Protein AF-A0A402AW72-F1 (afdb_monomer_lite)

Structure (mmCIF, N/CA/C/O backbone):
data_AF-A0A402AW72-F1
#
_entry.id   AF-A0A402AW72-F1
#
loop_
_atom_site.group_PDB
_atom_site.id
_atom_site.type_symbol
_atom_site.label_atom_id
_atom_site.label_alt_id
_atom_site.label_comp_id
_atom_site.label_asym_id
_atom_site.label_entity_id
_atom_site.label_seq_id
_atom_site.pdbx_PDB_ins_code
_atom_site.Cartn_x
_atom_site.Cartn_y
_atom_site.Cartn_z
_atom_site.occupancy
_atom_site.B_iso_or_equiv
_atom_site.auth_seq_id
_atom_site.auth_comp_id
_atom_site.auth_asym_id
_atom_site.auth_atom_id
_atom_site.pdbx_PDB_model_num
ATOM 1 N N . MET A 1 1 ? -16.543 17.053 -15.055 1.00 36.91 1 MET A N 1
ATOM 2 C CA . MET A 1 1 ? -16.764 17.891 -13.861 1.00 36.91 1 MET A CA 1
ATOM 3 C C . MET A 1 1 ? -18.189 18.382 -13.955 1.00 36.91 1 MET A C 1
ATOM 5 O O . MET A 1 1 ? -18.429 19.375 -14.625 1.00 36.91 1 MET A O 1
ATOM 9 N N . GLU A 1 2 ? -19.134 17.631 -13.403 1.00 28.41 2 GLU A N 1
ATOM 10 C CA . GLU A 1 2 ? -20.474 18.165 -13.169 1.00 28.41 2 GLU A CA 1
ATOM 11 C C . GLU A 1 2 ? -20.487 18.711 -11.747 1.00 28.41 2 GLU A C 1
ATOM 13 O O . GLU A 1 2 ? -20.119 18.015 -10.803 1.00 28.41 2 GLU A O 1
ATOM 18 N N . ALA A 1 3 ? -20.791 20.000 -11.639 1.00 40.19 3 ALA A N 1
ATOM 19 C CA . ALA A 1 3 ? -20.916 20.705 -10.381 1.00 40.19 3 ALA A CA 1
ATOM 20 C C . ALA A 1 3 ? -22.302 20.409 -9.797 1.00 40.19 3 ALA A C 1
ATOM 22 O O . ALA A 1 3 ? -23.308 20.890 -10.315 1.00 40.19 3 ALA A O 1
ATOM 23 N N . GLY A 1 4 ? -22.334 19.625 -8.725 1.00 36.78 4 GLY A N 1
ATOM 24 C CA . GLY A 1 4 ? -23.424 19.594 -7.756 1.00 36.78 4 GLY A CA 1
ATOM 25 C C . GLY A 1 4 ? -22.841 19.992 -6.402 1.00 36.78 4 GLY A C 1
ATOM 26 O O . GLY A 1 4 ? -21.839 19.411 -6.006 1.00 36.78 4 GLY A O 1
ATOM 27 N N . ASP A 1 5 ? -23.410 21.034 -5.788 1.00 48.28 5 ASP A N 1
ATOM 28 C CA . ASP A 1 5 ? -23.136 21.579 -4.447 1.00 48.28 5 ASP A CA 1
ATOM 29 C C . ASP A 1 5 ? -21.690 21.531 -3.937 1.00 48.28 5 ASP A C 1
ATOM 31 O O . ASP A 1 5 ? -21.286 20.549 -3.342 1.00 48.28 5 ASP A O 1
ATOM 35 N N . GLY A 1 6 ? -20.947 22.639 -4.090 1.00 56.03 6 GLY A N 1
ATOM 36 C CA . GLY A 1 6 ? -19.944 23.155 -3.129 1.00 56.03 6 GLY A CA 1
ATOM 37 C C . GLY A 1 6 ? -18.826 22.249 -2.574 1.00 56.03 6 GLY A C 1
ATOM 38 O O . GLY A 1 6 ? -18.036 22.719 -1.749 1.00 56.03 6 GLY A O 1
ATOM 39 N N . GLU A 1 7 ? -18.723 21.000 -3.011 1.00 63.72 7 GLU A N 1
ATOM 40 C CA . GLU A 1 7 ? -17.936 19.925 -2.414 1.00 63.72 7 GLU A CA 1
ATOM 41 C C . GLU A 1 7 ? -16.933 19.380 -3.437 1.00 63.72 7 GLU A C 1
ATOM 43 O O . GLU A 1 7 ? -17.192 19.321 -4.640 1.00 63.72 7 GLU A O 1
ATOM 48 N N . ILE A 1 8 ? -15.751 18.974 -2.963 1.00 69.25 8 ILE A N 1
ATOM 49 C CA . ILE A 1 8 ? -14.781 18.250 -3.794 1.00 69.25 8 ILE A CA 1
ATOM 50 C C . ILE A 1 8 ? -14.914 16.768 -3.491 1.00 69.25 8 ILE A C 1
ATOM 52 O O . ILE A 1 8 ? -14.584 16.333 -2.385 1.00 69.25 8 ILE A O 1
ATOM 56 N N . SER A 1 9 ? -15.309 15.997 -4.500 1.00 68.56 9 SER A N 1
ATOM 57 C CA . SER A 1 9 ? -15.239 14.543 -4.471 1.00 68.56 9 SER A CA 1
ATOM 58 C C . SER A 1 9 ? -14.303 14.006 -5.558 1.00 68.56 9 SER A C 1
ATOM 60 O O . SER A 1 9 ? -14.146 14.581 -6.639 1.00 68.56 9 SER A O 1
ATOM 62 N N . TYR A 1 10 ? -13.628 12.902 -5.249 1.00 72.81 10 TYR A N 1
ATOM 63 C CA . TYR A 1 10 ? -12.827 12.124 -6.189 1.00 72.81 10 TYR A CA 1
ATOM 64 C C . TYR A 1 10 ? -13.545 10.813 -6.494 1.00 72.81 10 TYR A C 1
ATOM 66 O O . TYR A 1 10 ? -13.791 10.023 -5.588 1.00 72.81 10 TYR A O 1
ATOM 74 N N . LEU A 1 11 ? -13.841 10.549 -7.765 1.00 63.09 11 LEU A N 1
ATOM 75 C CA . LEU A 1 11 ? -14.418 9.274 -8.175 1.00 63.09 11 LEU A CA 1
ATOM 76 C C . LEU A 1 11 ? -13.314 8.211 -8.272 1.00 63.09 11 LEU A C 1
ATOM 78 O O . LEU A 1 11 ? -12.478 8.239 -9.176 1.00 63.09 11 LEU A O 1
ATOM 82 N N . ALA A 1 12 ? -13.319 7.264 -7.340 1.00 62.25 12 ALA A N 1
ATOM 83 C CA . ALA A 1 12 ? -12.448 6.102 -7.356 1.00 62.25 12 ALA A CA 1
ATOM 84 C C . ALA A 1 12 ? -12.825 5.139 -8.489 1.00 62.25 12 ALA A C 1
ATOM 86 O O . ALA A 1 12 ? -13.945 5.128 -9.005 1.00 62.25 12 ALA A O 1
ATOM 87 N N . SER A 1 13 ? -11.888 4.260 -8.855 1.00 55.44 13 SER A N 1
ATOM 88 C CA . SER A 1 13 ? -12.048 3.357 -10.000 1.00 55.44 13 SER A CA 1
ATOM 89 C C . SER A 1 13 ? -13.257 2.421 -9.876 1.00 55.44 13 SER A C 1
ATOM 91 O O . SER A 1 13 ? -13.750 1.907 -10.879 1.00 55.44 13 SER A O 1
ATOM 93 N N . ASN A 1 14 ? -13.744 2.149 -8.664 1.00 58.31 14 ASN A N 1
ATOM 94 C CA . ASN A 1 14 ? -14.944 1.353 -8.391 1.00 58.31 14 ASN A CA 1
ATOM 95 C C . ASN A 1 14 ? -16.236 2.184 -8.336 1.00 58.31 14 ASN A C 1
ATOM 97 O O . ASN A 1 14 ? -17.223 1.699 -7.791 1.00 58.31 14 ASN A O 1
ATOM 101 N N . THR A 1 15 ? -16.240 3.399 -8.892 1.00 67.88 15 THR A N 1
ATOM 102 C CA . THR A 1 15 ? -17.373 4.346 -8.895 1.00 67.88 15 THR A CA 1
ATOM 103 C C . THR A 1 15 ? -17.776 4.863 -7.513 1.00 67.88 15 THR A C 1
ATOM 105 O O . THR A 1 15 ? -18.811 5.506 -7.382 1.00 67.88 15 THR A O 1
ATOM 108 N N . LEU A 1 16 ? -16.962 4.605 -6.484 1.00 73.00 16 LEU A N 1
ATOM 109 C CA . LEU A 1 16 ? -17.145 5.227 -5.180 1.00 73.00 16 LEU A CA 1
ATOM 110 C C . LEU A 1 16 ? -16.541 6.626 -5.188 1.00 73.00 16 LEU A C 1
ATOM 112 O O . LEU A 1 16 ? -15.416 6.819 -5.637 1.00 73.00 16 LEU A O 1
ATOM 116 N N . GLU A 1 17 ? -17.260 7.593 -4.655 1.00 82.25 17 GLU A N 1
ATOM 117 C CA . GLU A 1 17 ? -16.774 8.951 -4.473 1.00 82.25 17 GLU A CA 1
ATOM 118 C C . GLU A 1 17 ? -16.099 9.077 -3.112 1.00 82.25 17 GLU A C 1
ATOM 120 O O . GLU A 1 17 ? -16.647 8.660 -2.094 1.00 82.25 17 GLU A O 1
ATOM 125 N N . VAL A 1 18 ? -14.909 9.668 -3.088 1.00 83.56 18 VAL A N 1
ATOM 126 C CA . VAL A 1 18 ? -14.166 9.996 -1.874 1.00 83.56 18 VAL A CA 1
ATOM 127 C C . VAL A 1 18 ? -14.272 11.492 -1.629 1.00 83.56 18 VAL A C 1
ATOM 129 O O . VAL A 1 18 ? -13.921 12.277 -2.507 1.00 83.56 18 VAL A O 1
ATOM 132 N N . TYR A 1 19 ? -14.709 11.891 -0.442 1.00 86.94 19 TYR A N 1
ATOM 133 C CA . TYR A 1 19 ? -14.821 13.294 -0.038 1.00 86.94 19 TYR A CA 1
ATOM 134 C C . TYR A 1 19 ? -14.320 13.480 1.402 1.00 86.94 19 TYR A C 1
ATOM 136 O O . TYR A 1 19 ? -14.043 12.509 2.108 1.00 86.94 19 TYR A O 1
ATOM 144 N N . LEU A 1 20 ? -14.149 14.726 1.845 1.00 86.69 20 LEU A N 1
ATOM 145 C CA . LEU A 1 20 ? -13.612 15.052 3.171 1.00 86.69 20 LEU A CA 1
ATOM 146 C C . LEU A 1 20 ? -14.687 15.659 4.075 1.00 86.69 20 LEU A C 1
ATOM 148 O O . LEU A 1 20 ? -15.560 16.375 3.593 1.00 86.69 20 LEU A O 1
ATOM 152 N N . GLY A 1 21 ? -14.588 15.424 5.387 1.00 82.44 21 GLY A N 1
ATOM 153 C CA . GLY A 1 21 ? -15.506 15.981 6.391 1.00 82.44 21 GLY A CA 1
ATOM 154 C C . GLY A 1 21 ? -16.297 14.899 7.114 1.00 82.44 21 GLY A C 1
ATOM 155 O O . GLY A 1 21 ? -15.738 13.861 7.465 1.00 82.44 21 GLY A O 1
ATOM 156 N N . THR A 1 22 ? -17.586 15.127 7.354 1.00 80.19 22 THR A N 1
ATOM 157 C CA . THR A 1 22 ? -18.525 14.069 7.772 1.00 80.19 22 THR A CA 1
ATOM 158 C C . THR A 1 22 ? -19.654 13.943 6.750 1.00 80.19 22 THR A C 1
ATOM 160 O O . THR A 1 22 ? -19.872 14.886 5.990 1.00 80.19 22 THR A O 1
ATOM 163 N N . PRO A 1 23 ? -20.388 12.818 6.700 1.00 77.06 23 PRO A N 1
ATOM 164 C CA . PRO A 1 23 ? -21.570 12.692 5.841 1.00 77.06 23 PRO A CA 1
ATOM 165 C C . PRO A 1 23 ? -22.603 13.804 6.034 1.00 77.06 23 PRO A C 1
ATOM 167 O O . PRO A 1 23 ? -23.218 14.246 5.072 1.00 77.06 23 PRO A O 1
ATOM 170 N N . GLU A 1 24 ? -22.752 14.308 7.257 1.00 81.38 24 GLU A N 1
ATOM 171 C CA . GLU A 1 24 ? -23.691 15.383 7.588 1.00 81.38 24 GLU A CA 1
ATOM 172 C C . GLU A 1 24 ? -23.130 16.779 7.295 1.00 81.38 24 GLU A C 1
ATOM 174 O O . GLU A 1 24 ? -23.894 17.737 7.177 1.00 81.38 24 GLU A O 1
ATOM 179 N N . ARG A 1 25 ? -21.799 16.916 7.261 1.00 81.31 25 ARG A N 1
ATOM 180 C CA . ARG A 1 25 ? -21.082 18.177 7.032 1.00 81.31 25 ARG A CA 1
ATOM 181 C C . ARG A 1 25 ? -19.810 17.934 6.216 1.00 81.31 25 ARG A C 1
ATOM 183 O O . ARG A 1 25 ? -18.709 17.894 6.787 1.00 81.31 25 ARG A O 1
ATOM 190 N N . PRO A 1 26 ? -19.936 17.754 4.895 1.00 83.19 26 PRO A N 1
ATOM 191 C CA . PRO A 1 26 ? -18.784 17.715 4.009 1.00 83.19 26 PRO A CA 1
ATOM 192 C C . PRO A 1 26 ? -18.011 19.038 4.057 1.00 83.19 26 PRO A C 1
ATOM 194 O O . PRO A 1 26 ? -18.557 20.096 4.380 1.00 83.19 26 PRO A O 1
ATOM 197 N N . LEU A 1 27 ? -16.709 18.982 3.783 1.00 84.38 27 LEU A N 1
ATOM 198 C CA . LEU A 1 27 ? -15.881 20.183 3.749 1.00 84.38 27 LEU A CA 1
ATOM 199 C C . LEU A 1 27 ? -16.125 20.981 2.470 1.00 84.38 27 LEU A C 1
ATOM 201 O O . LEU A 1 27 ? -16.070 20.443 1.366 1.00 84.38 27 LEU A O 1
ATOM 205 N N . GLU A 1 28 ? -16.248 22.297 2.627 1.00 84.38 28 GLU A N 1
ATOM 206 C CA . GLU A 1 28 ? -16.238 23.232 1.504 1.00 84.38 28 GLU A CA 1
ATOM 207 C C . GLU A 1 28 ? -14.922 23.144 0.714 1.00 84.38 28 GLU A C 1
ATOM 209 O O . GLU A 1 28 ? -13.847 22.913 1.285 1.00 84.38 28 GLU A O 1
ATOM 214 N N . ILE A 1 29 ? -14.987 23.433 -0.592 1.00 81.06 29 ILE A N 1
ATOM 215 C CA . ILE A 1 29 ? -13.853 23.417 -1.539 1.00 81.06 29 ILE A CA 1
ATOM 216 C C . ILE A 1 29 ? -12.536 23.962 -0.941 1.00 81.06 29 ILE A C 1
ATOM 218 O O . ILE A 1 29 ? -11.530 23.249 -1.001 1.00 81.06 29 ILE A O 1
ATOM 222 N N . PRO A 1 30 ? -12.466 25.166 -0.331 1.00 84.94 30 PRO A N 1
ATOM 223 C CA . PRO A 1 30 ? -11.190 25.698 0.159 1.00 84.94 30 PRO A CA 1
ATOM 224 C C . PRO A 1 30 ? -10.592 24.867 1.303 1.00 84.94 30 PRO A C 1
ATOM 226 O O . PRO A 1 30 ? -9.372 24.693 1.389 1.00 84.94 30 PRO A O 1
ATOM 229 N N . GLN A 1 31 ? -11.447 24.337 2.178 1.00 84.81 31 GLN A N 1
ATOM 230 C CA . GLN A 1 31 ? -11.045 23.518 3.320 1.00 84.81 31 GLN A CA 1
ATOM 231 C C . GLN A 1 31 ? -10.634 22.116 2.861 1.00 84.81 31 GLN A C 1
ATOM 233 O O . GLN A 1 31 ? -9.591 21.613 3.289 1.00 84.81 31 GLN A O 1
ATOM 238 N N . ALA A 1 32 ? -11.393 21.534 1.928 1.00 82.94 32 ALA A N 1
ATOM 239 C CA . ALA A 1 32 ? -11.069 20.267 1.287 1.00 82.94 32 ALA A CA 1
ATOM 240 C C . ALA A 1 32 ? -9.709 20.343 0.574 1.00 82.94 32 ALA A C 1
ATOM 242 O O . ALA A 1 32 ? -8.835 19.517 0.831 1.00 82.94 32 ALA A O 1
ATOM 243 N N . LEU A 1 33 ? -9.451 21.388 -0.225 1.00 82.50 33 LEU A N 1
ATOM 244 C CA . LEU A 1 33 ? -8.153 21.587 -0.887 1.00 82.50 33 LEU A CA 1
ATOM 245 C C . LEU A 1 33 ? -6.994 21.705 0.107 1.00 82.50 33 LEU A C 1
ATOM 247 O O . LEU A 1 33 ? -5.905 21.192 -0.156 1.00 82.50 33 LEU A O 1
ATOM 251 N N . LYS A 1 34 ? -7.205 22.364 1.252 1.00 87.25 34 LYS A N 1
ATOM 252 C CA . LYS A 1 34 ? -6.180 22.479 2.297 1.00 87.25 34 LYS A CA 1
ATOM 253 C C . LYS A 1 34 ? -5.795 21.112 2.864 1.00 87.25 34 LYS A C 1
ATOM 255 O O . LYS A 1 34 ? -4.610 20.887 3.096 1.00 87.25 34 LYS A O 1
ATOM 260 N N . GLN A 1 35 ? -6.762 20.221 3.074 1.00 85.19 35 GLN A N 1
ATOM 261 C CA . GLN A 1 35 ? -6.506 18.854 3.536 1.00 85.19 35 GLN A CA 1
ATOM 262 C C . GLN A 1 35 ? -5.927 17.964 2.430 1.00 85.19 35 GLN A C 1
ATOM 264 O O . GLN A 1 35 ? -4.968 17.243 2.685 1.00 85.19 35 GLN A O 1
ATOM 269 N N . ILE A 1 36 ? -6.416 18.069 1.190 1.00 84.12 36 ILE A N 1
ATOM 270 C CA . ILE A 1 36 ? -5.874 17.325 0.039 1.00 84.12 36 ILE A CA 1
ATOM 271 C C . ILE A 1 36 ? -4.383 17.621 -0.148 1.00 84.12 36 ILE A C 1
ATOM 273 O O . ILE A 1 36 ? -3.603 16.707 -0.385 1.00 84.12 36 ILE A O 1
ATOM 277 N N . ARG A 1 37 ? -3.951 18.875 0.038 1.00 86.81 37 ARG A N 1
ATOM 278 C CA . ARG A 1 37 ? -2.525 19.253 -0.023 1.00 86.81 37 ARG A CA 1
ATOM 279 C C . ARG A 1 37 ? -1.653 18.605 1.060 1.00 86.81 37 ARG A C 1
ATOM 281 O O . ARG A 1 37 ? -0.434 18.652 0.943 1.00 86.81 37 ARG A O 1
ATOM 288 N N . GLN A 1 38 ? -2.249 18.057 2.118 1.00 87.69 38 GLN A N 1
ATOM 289 C CA . GLN A 1 38 ? -1.531 17.323 3.165 1.00 87.69 38 GLN A CA 1
ATOM 290 C C . GLN A 1 38 ? -1.387 15.836 2.830 1.00 87.69 38 GLN A C 1
ATOM 292 O O . GLN A 1 38 ? -0.520 15.175 3.403 1.00 87.69 38 GLN A O 1
ATOM 297 N N . LEU A 1 39 ? -2.201 15.311 1.906 1.00 86.81 39 LEU A N 1
ATOM 298 C CA . LEU A 1 39 ? -2.051 13.946 1.418 1.00 86.81 39 LEU A CA 1
ATOM 299 C C . LEU A 1 39 ? -0.701 13.820 0.713 1.00 86.81 39 LEU A C 1
ATOM 301 O O . LEU A 1 39 ? -0.364 14.594 -0.183 1.00 86.81 39 LEU A O 1
ATOM 305 N N . SER A 1 40 ? 0.078 12.830 1.131 1.00 86.81 40 SER A N 1
ATOM 306 C CA . SER A 1 40 ? 1.393 12.544 0.562 1.00 86.81 40 SER A CA 1
ATOM 307 C C . SER A 1 40 ? 1.510 11.071 0.179 1.00 86.81 40 SER A C 1
ATOM 309 O O . SER A 1 40 ? 0.665 10.250 0.539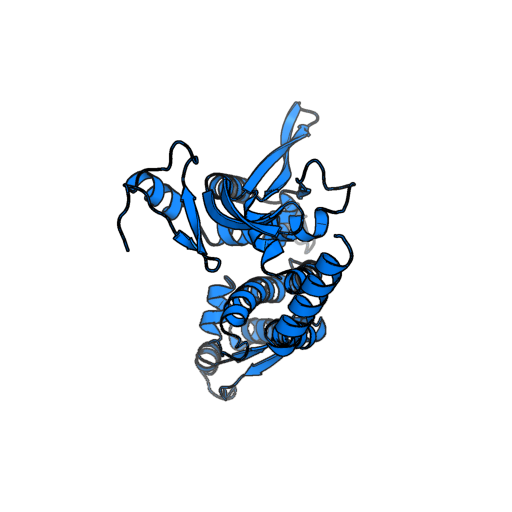 1.00 86.81 40 SER A O 1
ATOM 311 N N . GLU A 1 41 ? 2.598 10.706 -0.497 1.00 83.56 41 GLU A N 1
ATOM 312 C CA . GLU A 1 41 ? 2.940 9.301 -0.771 1.00 83.56 41 GLU A CA 1
ATOM 313 C C . GLU A 1 41 ? 2.921 8.441 0.502 1.00 83.56 41 GLU A C 1
ATOM 315 O O . GLU A 1 41 ? 2.443 7.309 0.494 1.00 83.56 41 GLU A O 1
ATOM 320 N N . SER A 1 42 ? 3.362 9.008 1.631 1.00 88.62 42 SER A N 1
ATOM 321 C CA . SER A 1 42 ? 3.316 8.345 2.939 1.00 88.62 42 SER A CA 1
ATOM 322 C C . SER A 1 42 ? 1.891 8.003 3.366 1.00 88.62 42 SER A C 1
ATOM 324 O O . SER A 1 42 ? 1.656 6.927 3.912 1.00 88.62 42 SER A O 1
ATOM 326 N N . THR A 1 43 ? 0.924 8.872 3.071 1.00 92.12 43 THR A N 1
ATOM 327 C CA . THR A 1 43 ? -0.485 8.668 3.417 1.00 92.12 43 THR A CA 1
ATOM 328 C C . THR A 1 43 ? -1.079 7.511 2.619 1.00 92.12 43 THR A C 1
ATOM 330 O O . THR A 1 43 ? -1.705 6.619 3.190 1.00 92.12 43 THR A O 1
ATOM 333 N N . VAL A 1 44 ? -0.805 7.459 1.313 1.00 87.06 44 VAL A N 1
ATOM 334 C CA . VAL A 1 44 ? -1.242 6.359 0.437 1.00 87.06 44 VAL A CA 1
ATOM 335 C C . VAL A 1 44 ? -0.576 5.041 0.834 1.00 87.06 44 VAL A C 1
ATOM 337 O O . VAL A 1 44 ? -1.244 4.010 0.933 1.00 87.06 44 VAL A O 1
ATOM 340 N N . LEU A 1 45 ? 0.732 5.061 1.107 1.00 87.50 45 LEU A N 1
ATOM 341 C CA . LEU A 1 45 ? 1.463 3.875 1.545 1.00 87.50 45 LEU A CA 1
ATOM 342 C C . LEU A 1 45 ? 0.942 3.372 2.897 1.00 87.50 45 LEU A C 1
ATOM 344 O O . LEU A 1 45 ? 0.730 2.173 3.062 1.00 87.50 45 LEU A O 1
ATOM 348 N N . THR A 1 46 ? 0.658 4.282 3.834 1.00 94.06 46 THR A N 1
ATOM 349 C CA . THR A 1 46 ? 0.019 3.954 5.116 1.00 94.06 46 THR A CA 1
ATOM 350 C C . THR A 1 46 ? -1.327 3.281 4.893 1.00 94.06 46 THR A C 1
ATOM 352 O O . THR A 1 46 ? -1.548 2.222 5.473 1.00 94.06 46 THR A O 1
ATOM 355 N N . ALA A 1 47 ? -2.186 3.822 4.021 1.00 91.75 47 ALA A N 1
ATOM 356 C CA . ALA A 1 47 ? -3.488 3.233 3.705 1.00 91.75 47 ALA A CA 1
ATOM 357 C C . ALA A 1 47 ? -3.357 1.789 3.201 1.00 91.75 47 ALA A C 1
ATOM 359 O O . ALA A 1 47 ? -3.990 0.885 3.747 1.00 91.75 47 ALA A O 1
ATOM 360 N N . ARG A 1 48 ? -2.480 1.555 2.214 1.00 87.94 48 ARG A N 1
ATOM 361 C CA . ARG A 1 48 ? -2.229 0.215 1.654 1.00 87.94 48 ARG A CA 1
ATOM 362 C C . ARG A 1 48 ? -1.736 -0.765 2.717 1.00 87.94 48 ARG A C 1
ATOM 364 O O . ARG A 1 48 ? -2.230 -1.886 2.798 1.00 87.94 48 ARG A O 1
ATOM 371 N N . ILE A 1 49 ? -0.796 -0.333 3.559 1.00 91.00 49 ILE A N 1
ATOM 372 C CA . ILE A 1 49 ? -0.242 -1.163 4.634 1.00 91.00 49 ILE A CA 1
ATOM 373 C C . ILE A 1 49 ? -1.326 -1.525 5.645 1.00 91.00 49 ILE A C 1
ATOM 375 O O . ILE A 1 49 ? -1.503 -2.701 5.946 1.00 91.00 49 ILE A O 1
ATOM 379 N N . VAL A 1 50 ? -2.059 -0.546 6.180 1.00 94.62 50 VAL A N 1
ATOM 380 C CA . VAL A 1 50 ? -3.006 -0.820 7.270 1.00 94.62 50 VAL A CA 1
ATOM 381 C C . VAL A 1 50 ? -4.230 -1.597 6.798 1.00 94.62 50 VAL A C 1
ATOM 383 O O . VAL A 1 50 ? -4.683 -2.484 7.517 1.00 94.62 50 VAL A O 1
ATOM 386 N N . LEU A 1 51 ? -4.723 -1.336 5.583 1.00 90.44 51 LEU A N 1
ATOM 387 C CA . LEU A 1 51 ? -5.823 -2.103 4.995 1.00 90.44 51 LEU A CA 1
ATOM 388 C C . LEU A 1 51 ? -5.393 -3.520 4.614 1.00 90.44 51 LEU A C 1
ATOM 390 O O . LEU A 1 51 ? -6.147 -4.465 4.837 1.00 90.44 51 LEU A O 1
ATOM 394 N N . GLY A 1 52 ? -4.174 -3.699 4.107 1.00 87.00 52 GLY A N 1
ATOM 395 C CA . GLY A 1 52 ? -3.644 -5.028 3.817 1.00 87.00 52 GLY A CA 1
ATOM 396 C C . GLY A 1 52 ? -3.382 -5.851 5.084 1.00 87.00 52 GLY A C 1
ATOM 397 O O . GLY A 1 52 ? -3.799 -7.007 5.169 1.00 87.00 52 GLY A O 1
ATOM 398 N N . LEU A 1 53 ? -2.808 -5.237 6.126 1.00 91.25 53 LEU A N 1
ATOM 399 C CA . LEU A 1 53 ? -2.671 -5.862 7.447 1.00 91.25 53 LEU A CA 1
ATOM 400 C C . LEU A 1 53 ? -4.033 -6.193 8.064 1.00 91.25 53 LEU A C 1
ATOM 402 O O . LEU A 1 53 ? -4.174 -7.241 8.694 1.00 91.25 53 LEU A O 1
ATOM 406 N N . TRP A 1 54 ? -5.041 -5.339 7.875 1.00 92.88 54 TRP A N 1
ATOM 407 C CA . TRP A 1 54 ? -6.417 -5.657 8.250 1.00 92.88 54 TRP A CA 1
ATOM 408 C C . TRP A 1 54 ? -6.933 -6.881 7.497 1.00 92.88 54 TRP A C 1
ATOM 410 O O . TRP A 1 54 ? -7.409 -7.822 8.134 1.00 92.88 54 TRP A O 1
ATOM 420 N N . ASN A 1 55 ? -6.760 -6.924 6.177 1.00 86.69 55 ASN A N 1
ATOM 421 C CA . ASN A 1 55 ? -7.265 -8.004 5.336 1.00 86.69 55 ASN A CA 1
ATOM 422 C C . ASN A 1 55 ? -6.741 -9.382 5.775 1.00 86.69 55 ASN A C 1
ATOM 424 O O . ASN A 1 55 ? -7.517 -10.323 5.919 1.00 86.69 55 ASN A O 1
ATOM 428 N N . ILE A 1 56 ? -5.444 -9.486 6.084 1.00 87.25 56 ILE A N 1
ATOM 429 C CA . ILE A 1 56 ? -4.828 -10.758 6.502 1.0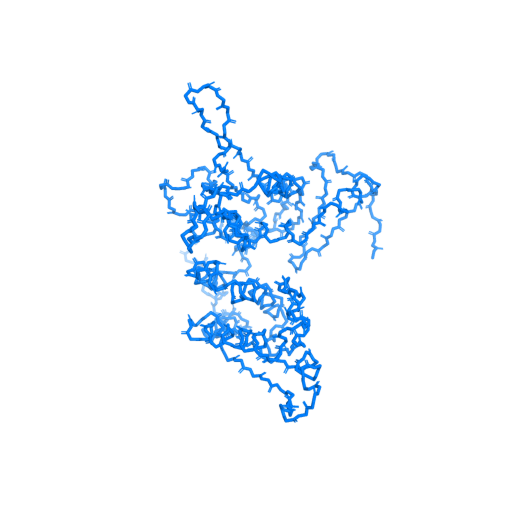0 87.25 56 ILE A CA 1
ATOM 430 C C . ILE A 1 56 ?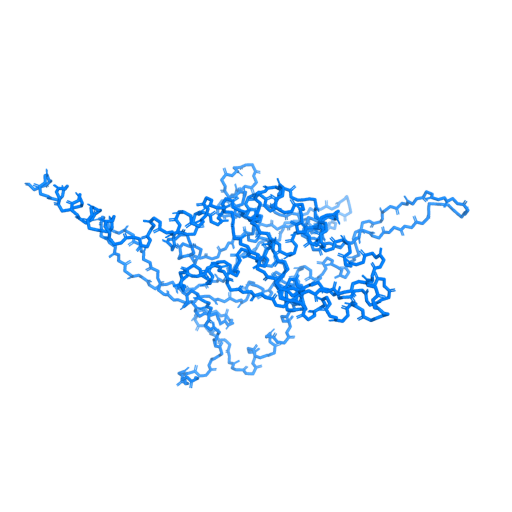 -5.099 -11.123 7.975 1.00 87.25 56 ILE A C 1
ATOM 432 O O . ILE A 1 56 ? -4.885 -12.268 8.371 1.00 87.25 56 ILE A O 1
ATOM 436 N N . ARG A 1 57 ? -5.533 -10.169 8.816 1.00 91.19 57 ARG A N 1
ATOM 437 C CA . ARG A 1 57 ? -5.716 -10.368 10.272 1.00 91.19 57 ARG A CA 1
ATOM 438 C C . ARG A 1 57 ? -7.164 -10.430 10.730 1.00 91.19 57 ARG A C 1
ATOM 440 O O . ARG A 1 57 ? -7.403 -10.921 11.826 1.00 91.19 57 ARG A O 1
ATOM 447 N N . ARG A 1 58 ? -8.121 -9.943 9.942 1.00 89.31 58 ARG A N 1
ATOM 448 C CA . ARG A 1 58 ? -9.534 -9.775 10.340 1.00 89.31 58 ARG A CA 1
ATOM 449 C C . ARG A 1 58 ? -10.252 -11.056 10.787 1.00 89.31 58 ARG A C 1
ATOM 451 O O . ARG A 1 58 ? -11.289 -10.963 11.428 1.00 89.31 58 ARG A O 1
ATOM 458 N N . HIS A 1 59 ? -9.715 -12.226 10.443 1.00 88.19 59 HIS A N 1
ATOM 459 C CA . HIS A 1 59 ? -10.237 -13.537 10.847 1.00 88.19 59 HIS A CA 1
ATOM 460 C C . HIS A 1 59 ? -9.415 -14.195 11.971 1.00 88.19 59 HIS A C 1
ATOM 462 O O . HIS A 1 59 ? -9.600 -15.373 12.263 1.00 88.19 59 HIS A O 1
ATOM 468 N N . ASN A 1 60 ? -8.471 -13.469 12.578 1.00 90.12 60 ASN A N 1
ATOM 469 C CA . ASN A 1 60 ? -7.630 -13.958 13.663 1.00 90.12 60 ASN A CA 1
ATOM 470 C C . ASN A 1 60 ? -8.015 -13.286 14.985 1.00 90.12 60 ASN A C 1
ATOM 472 O O . ASN A 1 60 ? -7.495 -12.221 15.323 1.00 90.12 60 ASN A O 1
ATOM 476 N N . ASP A 1 61 ? -8.839 -13.971 15.778 1.00 91.31 61 ASP A N 1
ATOM 477 C CA . ASP A 1 61 ? -9.404 -13.478 17.045 1.00 91.31 61 ASP A CA 1
ATOM 478 C C . ASP A 1 61 ? -8.369 -13.010 18.083 1.00 91.31 61 ASP A C 1
ATOM 480 O O . ASP A 1 61 ? -8.701 -12.269 19.008 1.00 91.31 61 ASP A O 1
ATOM 484 N N . ARG A 1 62 ? -7.093 -13.400 17.950 1.00 91.88 62 ARG A N 1
ATOM 485 C CA . ARG A 1 62 ? -6.019 -12.919 18.839 1.00 91.88 62 ARG A CA 1
ATOM 486 C C . ARG A 1 62 ? -5.630 -11.469 18.565 1.00 91.88 62 ARG A C 1
ATOM 488 O O . ARG A 1 62 ? -5.098 -10.803 19.450 1.00 91.88 62 ARG A O 1
ATOM 495 N N . VAL A 1 63 ? -5.835 -11.006 17.335 1.00 91.38 63 VAL A N 1
ATOM 496 C CA . VAL A 1 63 ? -5.424 -9.678 16.857 1.00 91.38 63 VAL A CA 1
ATOM 497 C C . VAL A 1 63 ? -6.574 -8.893 16.229 1.00 91.38 63 VAL A C 1
ATOM 499 O O . VAL A 1 63 ? -6.379 -7.721 15.921 1.00 91.38 63 VAL A O 1
ATOM 502 N N . SER A 1 64 ? -7.759 -9.485 16.068 1.00 93.69 64 SER A N 1
ATOM 503 C CA . SER A 1 64 ? -8.975 -8.815 15.606 1.00 93.69 64 SER A CA 1
ATOM 504 C C . SER A 1 64 ? -10.042 -8.751 16.694 1.00 93.69 64 SER A C 1
ATOM 506 O O . SER A 1 64 ? -10.306 -9.734 17.381 1.00 93.69 64 SER A O 1
ATOM 508 N N . LYS A 1 65 ? -10.701 -7.599 16.832 1.00 90.88 65 LYS A N 1
ATOM 509 C CA . LYS A 1 65 ? -11.843 -7.409 17.731 1.00 90.88 65 LYS A CA 1
ATOM 510 C C . LYS A 1 65 ? -12.789 -6.353 17.172 1.00 90.88 65 LYS A C 1
ATOM 512 O O . LYS A 1 65 ? -12.349 -5.269 16.798 1.00 90.88 65 LYS A O 1
ATOM 517 N N . ASN A 1 66 ? -14.088 -6.656 17.151 1.00 88.88 66 ASN A N 1
ATOM 518 C CA . ASN A 1 66 ? -15.151 -5.753 16.685 1.00 88.88 66 ASN A CA 1
ATOM 519 C C . ASN A 1 66 ? -14.892 -5.181 15.276 1.00 88.88 66 ASN A C 1
ATOM 521 O O . ASN A 1 66 ? -15.036 -3.983 15.054 1.00 88.88 66 ASN A O 1
ATOM 525 N N . GLY A 1 67 ? -14.431 -6.022 14.344 1.00 88.38 67 GLY A N 1
ATOM 526 C CA . GLY A 1 67 ? -14.101 -5.609 12.974 1.00 88.38 67 GLY A CA 1
ATOM 527 C C . GLY A 1 67 ? -12.790 -4.826 12.827 1.00 88.38 67 GLY A C 1
ATOM 528 O O . GLY A 1 67 ? -12.341 -4.615 11.703 1.00 88.38 67 GLY A O 1
ATOM 529 N N . SER A 1 68 ? -12.138 -4.446 13.928 1.00 95.25 68 SER A N 1
ATOM 530 C CA . SER A 1 68 ? -10.828 -3.792 13.925 1.00 95.25 68 SER A CA 1
ATOM 531 C C . SER A 1 68 ? -9.696 -4.792 14.143 1.00 95.25 68 SER A C 1
ATOM 533 O O . SER A 1 68 ? -9.874 -5.790 14.840 1.00 95.25 68 SER A O 1
ATOM 535 N N . VAL A 1 69 ? -8.507 -4.503 13.613 1.00 96.69 69 VAL A N 1
ATOM 536 C CA . VAL A 1 69 ? -7.284 -5.283 13.858 1.00 96.69 69 VAL A CA 1
ATOM 537 C C . VAL A 1 69 ? -6.238 -4.469 14.609 1.00 96.69 69 VAL A C 1
ATOM 539 O O . VAL A 1 69 ? -6.131 -3.256 14.427 1.00 96.69 69 VAL A O 1
ATOM 542 N N . ALA A 1 70 ? -5.441 -5.138 15.435 1.00 97.00 70 ALA A N 1
ATOM 543 C CA . ALA A 1 70 ? -4.285 -4.553 16.093 1.00 97.00 70 ALA A CA 1
ATOM 544 C C . ALA A 1 70 ? -3.104 -4.432 15.115 1.00 97.00 70 ALA A C 1
ATOM 546 O O . ALA A 1 70 ? -2.683 -5.411 14.488 1.00 97.00 70 ALA A O 1
ATOM 547 N N . ILE A 1 71 ? -2.554 -3.223 15.011 1.00 97.50 71 ILE A N 1
ATOM 548 C CA . ILE A 1 71 ? -1.385 -2.900 14.186 1.00 97.50 71 ILE A CA 1
ATOM 549 C C . ILE A 1 71 ? -0.413 -2.077 15.026 1.00 97.50 71 ILE A C 1
ATOM 551 O O . ILE A 1 71 ? -0.792 -1.061 15.614 1.00 97.50 71 ILE A O 1
ATOM 555 N N . LEU A 1 72 ? 0.848 -2.503 15.101 1.00 96.69 72 LEU A N 1
ATOM 556 C CA . LEU A 1 72 ? 1.868 -1.762 15.845 1.00 96.69 72 LEU A CA 1
ATOM 557 C C . LEU A 1 72 ? 2.323 -0.535 15.052 1.00 96.69 72 LEU A C 1
ATOM 559 O O . LEU A 1 72 ? 2.469 -0.583 13.833 1.00 96.69 72 LEU A O 1
ATOM 563 N N . LEU A 1 73 ? 2.625 0.561 15.746 1.00 96.44 73 LEU A N 1
ATOM 564 C CA . LEU A 1 73 ? 3.154 1.759 15.089 1.00 96.44 73 LEU A CA 1
ATOM 565 C C . LEU A 1 73 ? 4.491 1.454 14.398 1.00 96.44 73 LEU A C 1
ATOM 567 O O . LEU A 1 73 ? 4.711 1.839 13.252 1.00 96.44 73 LEU A O 1
ATOM 571 N N . GLU A 1 74 ? 5.377 0.735 15.091 1.00 94.12 74 GLU A N 1
ATOM 572 C CA . GLU A 1 74 ? 6.676 0.328 14.541 1.00 94.12 74 GLU A CA 1
ATOM 573 C C . GLU A 1 74 ? 6.541 -0.595 13.334 1.00 94.12 74 GLU A C 1
ATOM 575 O O . GLU A 1 74 ? 7.382 -0.558 12.442 1.00 94.12 74 GLU A O 1
ATOM 580 N N . GLU A 1 75 ? 5.481 -1.399 13.299 1.00 93.75 75 GLU A N 1
ATOM 581 C CA . GLU A 1 75 ? 5.192 -2.260 12.164 1.00 93.75 75 GLU A CA 1
ATOM 582 C C . GLU A 1 75 ? 4.855 -1.419 10.930 1.00 93.75 75 GLU A C 1
ATOM 584 O O . GLU A 1 75 ? 5.442 -1.647 9.879 1.00 93.75 75 GLU A O 1
ATOM 589 N N . ILE A 1 76 ? 4.005 -0.393 11.051 1.00 95.06 76 ILE A N 1
ATOM 590 C CA . ILE A 1 76 ? 3.703 0.509 9.925 1.00 95.06 76 ILE A CA 1
ATOM 591 C C . ILE A 1 76 ? 4.994 1.132 9.381 1.00 95.06 76 ILE A C 1
ATOM 593 O O . ILE A 1 76 ? 5.238 1.090 8.178 1.00 95.06 76 ILE A O 1
ATOM 597 N N . LEU A 1 77 ? 5.861 1.639 10.262 1.00 93.69 77 LEU A N 1
ATOM 598 C CA . LEU A 1 77 ? 7.152 2.213 9.867 1.00 93.69 77 LEU A CA 1
ATOM 599 C C . LEU A 1 77 ? 8.063 1.184 9.184 1.00 93.69 77 LEU A C 1
ATOM 601 O O . LEU A 1 77 ? 8.725 1.497 8.193 1.00 93.69 77 LEU A O 1
ATOM 605 N N . GLN A 1 78 ? 8.085 -0.051 9.683 1.00 91.44 78 GLN A N 1
ATOM 606 C CA . GLN A 1 78 ? 8.820 -1.142 9.056 1.00 91.44 78 GLN A CA 1
ATOM 607 C C . GLN A 1 78 ? 8.291 -1.430 7.647 1.00 91.44 78 GLN A C 1
ATOM 609 O O . GLN A 1 78 ? 9.095 -1.518 6.720 1.00 91.44 78 GLN A O 1
ATOM 614 N N . TRP A 1 79 ? 6.970 -1.521 7.472 1.00 90.06 79 TRP A N 1
ATOM 615 C CA . TRP A 1 79 ? 6.326 -1.745 6.174 1.00 90.06 79 TRP A CA 1
ATOM 616 C C . TRP A 1 79 ? 6.497 -0.577 5.200 1.00 90.06 79 TRP A C 1
ATOM 618 O O . TRP A 1 79 ? 6.600 -0.789 3.994 1.00 90.06 79 TRP A O 1
ATOM 628 N N . GLN A 1 80 ? 6.630 0.648 5.706 1.00 88.12 80 GLN A N 1
ATOM 629 C CA . GLN A 1 80 ? 6.997 1.809 4.894 1.00 88.12 80 GLN A CA 1
ATOM 630 C C . GLN A 1 80 ? 8.458 1.758 4.400 1.00 88.12 80 GLN A C 1
ATOM 632 O O . GLN A 1 80 ? 8.840 2.534 3.519 1.00 88.12 80 GLN A O 1
ATOM 637 N N . GLY A 1 81 ? 9.279 0.848 4.939 1.00 85.19 81 GLY A N 1
ATOM 638 C CA . GLY A 1 81 ? 10.709 0.740 4.649 1.00 85.19 81 GLY A CA 1
ATOM 639 C C . GLY A 1 81 ? 11.566 1.723 5.449 1.00 85.19 81 GLY A C 1
ATOM 640 O O . GLY A 1 81 ? 12.726 1.958 5.100 1.00 85.19 81 GLY A O 1
ATOM 641 N N . VAL A 1 82 ? 11.018 2.313 6.516 1.00 88.25 82 VAL A N 1
ATOM 642 C CA . VAL A 1 82 ? 11.755 3.225 7.391 1.00 88.25 82 VAL A CA 1
ATOM 643 C C . VAL A 1 82 ? 12.776 2.419 8.189 1.00 88.25 82 VAL A C 1
ATOM 645 O O . VAL A 1 82 ? 12.457 1.411 8.827 1.00 88.25 82 VAL A O 1
ATOM 648 N N . GLN A 1 83 ? 14.028 2.871 8.166 1.00 84.88 83 GLN A N 1
ATOM 649 C CA . GLN A 1 83 ? 15.087 2.276 8.971 1.00 84.88 83 GLN A CA 1
ATOM 650 C C . GLN A 1 83 ? 15.077 2.856 10.380 1.00 84.88 83 GLN A C 1
ATOM 652 O O . GLN A 1 83 ? 14.907 4.062 10.581 1.00 84.88 83 GLN A O 1
ATOM 657 N N . LYS A 1 84 ? 15.297 1.980 11.360 1.00 88.44 84 LYS A N 1
ATOM 658 C CA . LYS A 1 84 ? 15.532 2.406 12.735 1.00 88.44 84 LYS A CA 1
ATOM 659 C C . LYS A 1 84 ? 16.834 3.203 12.802 1.00 88.44 84 LYS A C 1
ATOM 661 O O . LYS A 1 84 ? 17.808 2.904 12.110 1.00 88.44 84 LYS A O 1
ATOM 666 N N . HIS A 1 85 ? 16.854 4.217 13.651 1.00 83.81 85 HIS A N 1
ATOM 667 C CA . HIS A 1 85 ? 18.039 5.010 13.906 1.00 83.81 85 HIS A CA 1
ATOM 668 C C . HIS A 1 85 ? 19.119 4.139 14.557 1.00 83.81 85 HIS A C 1
ATOM 670 O O . HIS A 1 85 ? 18.852 3.456 15.543 1.00 83.81 85 HIS A O 1
ATOM 676 N N . SER A 1 86 ? 20.338 4.160 14.015 1.00 80.50 86 SER A N 1
ATOM 677 C CA . SER A 1 86 ? 21.467 3.392 14.548 1.00 80.50 86 SER A CA 1
ATOM 678 C C . SER A 1 86 ? 22.636 4.307 14.897 1.00 80.50 86 SER A C 1
ATOM 680 O O . SER A 1 86 ? 23.009 5.147 14.078 1.00 80.50 86 SER A O 1
ATOM 682 N N . ARG A 1 87 ? 23.253 4.109 16.062 1.00 79.19 87 ARG A N 1
ATOM 683 C CA . ARG A 1 87 ? 24.479 4.797 16.496 1.00 79.19 87 ARG A CA 1
ATOM 684 C C . ARG A 1 87 ? 25.609 3.796 16.689 1.00 79.19 87 ARG A C 1
ATOM 686 O O . ARG A 1 87 ? 25.361 2.633 16.994 1.00 79.19 87 ARG A O 1
ATOM 693 N N . VAL A 1 88 ? 26.850 4.234 16.506 1.00 79.56 88 VAL A N 1
ATOM 694 C CA . VAL A 1 88 ? 28.019 3.409 16.837 1.00 79.56 88 VAL A CA 1
ATOM 695 C C . VAL A 1 88 ? 28.059 3.223 18.354 1.00 79.56 88 VAL A C 1
ATOM 697 O O . VAL A 1 88 ? 27.896 4.190 19.091 1.00 79.56 88 VAL A O 1
ATOM 700 N N . ALA A 1 89 ? 28.230 1.983 18.812 1.00 75.44 89 ALA A N 1
ATOM 701 C CA . ALA A 1 89 ? 28.180 1.652 20.232 1.00 75.44 89 ALA A CA 1
ATOM 702 C C . ALA A 1 89 ? 29.361 2.265 21.005 1.00 75.44 89 ALA A C 1
ATOM 704 O O . ALA A 1 89 ? 29.167 2.753 22.110 1.00 75.44 89 ALA A O 1
ATOM 705 N N . HIS A 1 90 ? 30.563 2.251 20.417 1.00 75.19 90 HIS A N 1
ATOM 706 C CA . HIS A 1 90 ? 31.784 2.831 20.992 1.00 75.19 90 HIS A CA 1
ATOM 707 C C . HIS A 1 90 ? 32.681 3.390 19.871 1.00 75.19 90 HIS A C 1
ATOM 709 O O . HIS A 1 90 ? 32.756 2.750 18.811 1.00 75.19 90 HIS A O 1
ATOM 715 N N . PRO A 1 91 ? 33.387 4.521 20.072 1.00 72.75 91 PRO A N 1
ATOM 716 C CA . PRO A 1 91 ? 34.346 5.048 19.098 1.00 72.75 91 PRO A CA 1
ATOM 717 C C . PRO A 1 91 ? 35.348 3.968 18.653 1.00 72.75 91 PRO A C 1
ATOM 719 O O . PRO A 1 91 ? 35.908 3.265 19.487 1.00 72.75 91 PRO A O 1
ATOM 722 N N . GLY A 1 92 ? 35.538 3.800 17.340 1.00 76.25 92 GLY A N 1
ATOM 723 C CA . GLY A 1 92 ? 36.457 2.800 16.772 1.00 76.25 92 GLY A CA 1
ATOM 724 C C . GLY A 1 92 ? 35.891 1.383 16.589 1.00 76.25 92 GLY A C 1
ATOM 725 O O . GLY A 1 92 ? 36.607 0.511 16.107 1.00 76.25 92 GLY A O 1
ATOM 726 N N . THR A 1 93 ? 34.618 1.129 16.920 1.00 78.25 93 THR A N 1
ATOM 727 C CA . THR A 1 93 ? 33.981 -0.187 16.709 1.00 78.25 93 THR A CA 1
ATOM 728 C C . THR A 1 93 ? 32.991 -0.183 15.540 1.00 78.25 93 THR A C 1
ATOM 730 O O . THR A 1 93 ? 32.306 0.804 15.292 1.00 78.25 93 THR A O 1
ATOM 733 N N . ASN A 1 94 ? 32.838 -1.326 14.860 1.00 77.31 94 ASN A N 1
ATOM 734 C CA . ASN A 1 94 ? 31.786 -1.532 13.849 1.00 77.31 94 ASN A CA 1
ATOM 735 C C . ASN A 1 94 ? 30.424 -1.920 14.461 1.00 77.31 94 ASN A C 1
ATOM 737 O O . ASN A 1 94 ? 29.437 -2.088 13.743 1.00 77.31 94 ASN A O 1
ATOM 741 N N . LYS A 1 95 ? 30.350 -2.077 15.789 1.00 76.81 95 LYS A N 1
ATOM 742 C CA . LYS A 1 95 ? 29.130 -2.488 16.490 1.00 76.81 95 LYS A CA 1
ATOM 743 C C . LYS A 1 95 ? 28.178 -1.297 16.593 1.00 76.81 95 LYS A C 1
ATOM 745 O O . LYS A 1 95 ? 28.553 -0.249 17.113 1.00 76.81 95 LYS A O 1
ATOM 750 N N . ARG A 1 96 ? 26.942 -1.450 16.111 1.00 76.94 96 ARG A N 1
ATOM 751 C CA . ARG A 1 96 ? 25.908 -0.403 16.152 1.00 76.94 96 ARG A CA 1
ATOM 752 C C . ARG A 1 96 ? 24.792 -0.761 17.135 1.00 76.94 96 ARG A C 1
ATOM 754 O O . ARG A 1 96 ? 24.362 -1.909 17.181 1.00 76.94 96 ARG A O 1
ATOM 761 N N . TYR A 1 97 ? 24.318 0.221 17.897 1.00 78.12 97 TYR A N 1
ATOM 762 C CA . TYR A 1 97 ? 23.103 0.142 18.707 1.00 78.12 97 TYR A CA 1
ATOM 763 C C . TYR A 1 97 ? 21.938 0.793 17.958 1.00 78.12 97 TYR A C 1
ATOM 765 O O . TYR A 1 97 ? 22.128 1.805 17.284 1.00 78.12 97 TYR A O 1
ATOM 773 N N . THR A 1 98 ? 20.743 0.215 18.070 1.00 77.00 98 THR A N 1
ATOM 774 C CA . THR A 1 98 ? 19.535 0.723 17.409 1.00 77.00 98 THR A CA 1
ATOM 775 C C . THR A 1 98 ? 18.655 1.448 18.422 1.00 77.00 98 THR A C 1
ATOM 777 O O . THR A 1 98 ? 18.148 0.829 19.347 1.00 77.00 98 THR A O 1
ATOM 780 N N . ASP A 1 99 ? 18.441 2.742 18.206 1.00 78.94 99 ASP A N 1
ATOM 781 C CA . ASP A 1 99 ? 17.684 3.667 19.067 1.00 78.94 99 ASP A CA 1
ATOM 782 C C . ASP A 1 99 ? 16.178 3.702 18.717 1.00 78.94 99 ASP A C 1
ATOM 784 O O . ASP A 1 99 ? 15.430 4.603 19.081 1.00 78.94 99 ASP A O 1
ATOM 788 N N . GLY A 1 100 ? 15.718 2.723 17.933 1.00 87.12 100 GLY A N 1
ATOM 789 C CA . GLY A 1 100 ? 14.344 2.659 17.439 1.00 87.12 100 GLY A CA 1
ATOM 790 C C . GLY A 1 100 ? 14.032 3.710 16.369 1.00 87.12 100 GLY A C 1
ATOM 791 O O . GLY A 1 100 ? 14.905 4.158 15.628 1.00 87.12 100 GLY A O 1
ATOM 792 N N . TYR A 1 101 ? 12.753 4.054 16.237 1.00 91.25 101 TYR A N 1
ATOM 793 C CA . TYR A 1 101 ? 12.272 5.045 15.272 1.00 91.25 101 TYR A CA 1
ATOM 794 C C . TYR A 1 101 ? 12.247 6.456 15.861 1.00 91.25 101 TYR A C 1
ATOM 796 O O . TYR A 1 101 ? 11.871 6.633 17.024 1.00 91.25 101 TYR A O 1
ATOM 804 N N . ARG A 1 102 ? 12.576 7.458 15.037 1.00 90.50 102 ARG A N 1
ATOM 805 C CA . ARG A 1 102 ? 12.560 8.873 15.437 1.00 90.50 102 ARG A CA 1
ATOM 806 C C . ARG A 1 102 ? 11.140 9.357 15.706 1.00 90.50 102 ARG A C 1
ATOM 808 O O . ARG A 1 102 ? 10.193 8.909 15.061 1.00 90.50 102 ARG A O 1
ATOM 815 N N . THR A 1 103 ? 10.995 10.321 16.611 1.00 90.50 103 THR A N 1
ATOM 816 C CA . THR A 1 103 ? 9.692 10.905 16.965 1.00 90.50 103 THR A CA 1
ATOM 817 C C . THR A 1 103 ? 8.972 11.494 15.753 1.00 90.50 103 THR A C 1
ATOM 819 O O . THR A 1 103 ? 7.772 11.270 15.615 1.00 90.50 103 THR A O 1
ATOM 822 N N . GLU A 1 104 ? 9.681 12.151 14.824 1.00 92.56 104 GLU A N 1
ATOM 823 C CA . GLU A 1 104 ? 9.045 12.721 13.624 1.00 92.56 104 GLU A CA 1
ATOM 824 C C . GLU A 1 104 ? 8.412 11.639 12.736 1.00 92.56 104 GLU A C 1
ATOM 826 O O . GLU A 1 104 ? 7.321 11.824 12.205 1.00 92.56 104 GLU A O 1
ATOM 831 N N . GLN A 1 105 ? 9.059 10.473 12.625 1.00 93.50 105 GLN A N 1
ATOM 832 C CA . GLN A 1 105 ? 8.543 9.337 11.854 1.00 93.50 105 GLN A CA 1
ATOM 833 C C . GLN A 1 105 ? 7.256 8.796 12.485 1.00 93.50 105 GLN A C 1
ATOM 835 O O . GLN A 1 105 ? 6.271 8.555 11.789 1.00 93.50 105 GLN A O 1
ATOM 840 N N . LYS A 1 106 ? 7.234 8.661 13.817 1.00 94.50 106 LYS A N 1
ATOM 841 C CA . LYS A 1 106 ? 6.040 8.221 14.556 1.00 94.50 106 LYS A CA 1
ATOM 842 C C . LYS A 1 106 ? 4.890 9.219 14.413 1.00 94.50 106 LYS A C 1
ATOM 844 O O . LYS A 1 106 ? 3.747 8.810 14.222 1.00 94.50 106 LYS A O 1
ATOM 849 N N . GLN A 1 107 ? 5.197 10.516 14.466 1.00 94.50 107 GLN A N 1
ATOM 850 C CA . GLN A 1 107 ? 4.209 11.577 14.297 1.00 94.50 107 GLN A CA 1
ATOM 851 C C . GLN A 1 107 ? 3.625 11.600 12.881 1.00 94.50 107 GLN A C 1
ATOM 853 O O . GLN A 1 107 ? 2.426 11.822 12.727 1.00 94.50 107 GLN A O 1
ATOM 858 N N . ARG A 1 108 ? 4.436 11.309 11.858 1.00 94.88 108 ARG A N 1
ATOM 859 C CA . ARG A 1 108 ? 3.965 11.214 10.472 1.00 94.88 108 ARG A CA 1
ATOM 860 C C . ARG A 1 108 ? 2.920 10.113 10.289 1.00 94.88 108 ARG A C 1
ATOM 862 O O . ARG A 1 108 ? 1.884 10.374 9.694 1.00 94.88 108 ARG A O 1
ATOM 869 N N . VAL A 1 109 ? 3.127 8.933 10.880 1.00 96.44 109 VAL A N 1
ATOM 870 C CA . VAL A 1 109 ? 2.126 7.845 10.852 1.00 96.44 109 VAL A CA 1
ATOM 871 C C . VAL A 1 109 ? 0.803 8.282 11.489 1.00 96.44 109 VAL A C 1
ATOM 873 O O . VAL A 1 109 ? -0.264 7.966 10.973 1.00 96.44 109 VAL A O 1
ATOM 876 N N . LEU A 1 110 ? 0.850 9.036 12.592 1.00 96.06 110 LEU A N 1
ATOM 877 C CA . LEU A 1 110 ? -0.359 9.564 13.234 1.00 96.06 110 LEU A CA 1
ATOM 878 C C . LEU A 1 110 ? -1.097 10.568 12.347 1.00 96.06 110 LEU A C 1
ATOM 880 O O . LEU A 1 110 ? -2.322 10.520 12.272 1.00 96.06 110 LEU A O 1
ATOM 884 N N . GLN A 1 111 ? -0.360 11.463 11.688 1.00 95.44 111 GLN A N 1
ATOM 885 C CA . GLN A 1 111 ? -0.926 12.427 10.745 1.00 95.44 111 GLN A CA 1
ATOM 886 C C . GLN A 1 111 ? -1.559 11.715 9.545 1.00 95.44 111 GLN A C 1
ATOM 888 O O . GLN A 1 111 ? -2.695 12.021 9.198 1.00 95.44 111 GLN A O 1
ATOM 893 N N . ASP A 1 112 ? -0.874 10.721 8.976 1.00 96.31 112 ASP A N 1
ATOM 894 C CA . ASP A 1 112 ? -1.391 9.917 7.867 1.00 96.31 112 ASP A CA 1
ATOM 895 C C . ASP A 1 112 ? -2.687 9.188 8.259 1.00 96.31 112 ASP A C 1
ATOM 897 O O . ASP A 1 112 ? -3.674 9.256 7.532 1.00 96.31 112 ASP A O 1
ATOM 901 N N . LEU A 1 113 ? -2.733 8.543 9.430 1.00 96.81 113 LEU A N 1
ATOM 902 C CA . LEU A 1 113 ? -3.949 7.880 9.919 1.00 96.81 113 LEU A CA 1
ATOM 903 C C . LEU A 1 113 ? -5.099 8.864 10.163 1.00 96.81 113 LEU A C 1
ATOM 905 O O . LEU A 1 113 ? -6.244 8.541 9.849 1.00 96.81 113 LEU A O 1
ATOM 909 N N . ALA A 1 114 ? -4.806 10.052 10.695 1.00 94.75 114 ALA A N 1
ATOM 910 C CA . ALA A 1 114 ? -5.808 11.091 10.913 1.00 94.75 114 ALA A CA 1
ATOM 911 C C . ALA A 1 114 ? -6.400 11.600 9.590 1.00 94.75 114 ALA A C 1
ATOM 913 O O . ALA A 1 114 ? -7.617 11.731 9.486 1.00 94.75 114 ALA A O 1
ATOM 914 N N . LEU A 1 115 ? -5.559 11.819 8.573 1.00 93.62 115 LEU A N 1
ATOM 915 C CA . LEU A 1 115 ? -5.994 12.208 7.228 1.00 93.62 115 LEU A CA 1
ATOM 916 C C . LEU A 1 115 ? -6.850 11.123 6.571 1.00 93.62 115 LEU A C 1
ATOM 918 O O . LEU A 1 115 ? -7.898 11.408 6.003 1.00 93.62 115 LEU A O 1
ATOM 922 N N . LEU A 1 116 ? -6.443 9.858 6.680 1.00 94.50 116 LEU A N 1
ATOM 923 C CA . LEU A 1 116 ? -7.228 8.746 6.142 1.00 94.50 116 LEU A CA 1
ATOM 924 C C . LEU A 1 116 ? -8.583 8.600 6.845 1.00 94.50 116 LEU A C 1
ATOM 926 O O . LEU A 1 116 ? -9.565 8.232 6.207 1.00 94.50 116 LEU A O 1
ATOM 930 N N . ALA A 1 117 ? -8.648 8.897 8.143 1.00 93.12 117 ALA A N 1
ATOM 931 C CA . ALA A 1 117 ? -9.891 8.864 8.907 1.00 93.12 117 ALA A CA 1
ATOM 932 C C . ALA A 1 117 ? -10.813 10.066 8.643 1.00 93.12 117 ALA A C 1
ATOM 934 O O . ALA A 1 117 ? -12.001 9.978 8.944 1.00 93.12 117 ALA A O 1
ATOM 935 N N . SER A 1 118 ? -10.301 11.172 8.090 1.00 91.81 118 SER A N 1
ATOM 936 C CA . SER A 1 118 ? -11.129 12.313 7.669 1.00 91.81 118 SER A CA 1
ATOM 937 C C . SER A 1 118 ? -11.740 12.144 6.276 1.00 91.81 118 SER A C 1
ATOM 939 O O . SER A 1 118 ? -12.604 12.932 5.888 1.00 91.81 118 SER A O 1
ATOM 941 N N . CYS A 1 119 ? -11.289 11.143 5.518 1.00 91.56 119 CYS A N 1
ATOM 942 C CA . CYS A 1 119 ? -11.903 10.758 4.256 1.00 91.56 119 CYS A CA 1
ATOM 943 C C . CYS A 1 119 ? -13.193 9.972 4.513 1.00 91.56 119 CYS A C 1
ATOM 945 O O . CYS A 1 119 ? -13.234 9.088 5.369 1.00 91.56 119 CYS A O 1
ATOM 947 N N . ASN A 1 120 ? -14.213 10.232 3.706 1.00 91.38 120 ASN A N 1
ATOM 948 C CA . ASN A 1 120 ? -15.430 9.439 3.596 1.00 91.38 120 ASN A CA 1
ATOM 949 C C . ASN A 1 120 ? -15.564 8.909 2.177 1.00 91.38 120 ASN A C 1
ATOM 951 O O . ASN A 1 120 ? -14.954 9.423 1.240 1.00 91.38 120 ASN A O 1
ATOM 955 N N . VAL A 1 121 ? -16.354 7.857 2.044 1.00 87.81 121 VAL A N 1
ATOM 956 C CA . VAL A 1 121 ? -16.628 7.155 0.806 1.00 87.81 121 VAL A CA 1
ATOM 957 C C . VAL A 1 121 ? -18.132 7.033 0.659 1.00 87.81 121 VAL A C 1
ATOM 959 O O . VAL A 1 121 ? -18.793 6.505 1.556 1.00 87.81 121 VAL A O 1
ATOM 962 N N . ARG A 1 122 ? -18.653 7.450 -0.494 1.00 86.62 122 ARG A N 1
ATOM 963 C CA . ARG A 1 122 ? -20.047 7.231 -0.867 1.00 86.62 122 ARG A CA 1
ATOM 964 C C . ARG A 1 122 ? -20.187 6.514 -2.198 1.00 86.62 122 ARG A C 1
ATOM 966 O O . ARG A 1 122 ? -19.354 6.655 -3.086 1.00 86.62 122 ARG A O 1
ATOM 973 N N . GLY A 1 123 ? -21.246 5.732 -2.345 1.00 79.69 123 GLY A N 1
ATOM 974 C CA . GLY A 1 123 ? -21.599 5.096 -3.610 1.00 79.69 123 GLY A CA 1
ATOM 975 C C . GLY A 1 123 ? -22.484 3.873 -3.428 1.00 79.69 123 GLY A C 1
ATOM 976 O O . GLY A 1 123 ? -22.896 3.538 -2.320 1.00 79.69 123 GLY A O 1
ATOM 977 N N . ASN A 1 124 ? -22.791 3.197 -4.529 1.00 78.38 124 ASN A N 1
ATOM 978 C CA . ASN A 1 124 ? -23.721 2.072 -4.517 1.00 78.38 124 ASN A CA 1
ATOM 979 C C . ASN A 1 124 ? -23.002 0.738 -4.272 1.00 78.38 124 ASN A C 1
ATOM 981 O O . ASN A 1 124 ? -21.946 0.464 -4.844 1.00 78.38 124 ASN A O 1
ATOM 985 N N . CYS A 1 125 ? -23.601 -0.127 -3.457 1.00 71.75 125 CYS A N 1
ATOM 986 C CA . CYS A 1 125 ? -23.170 -1.504 -3.242 1.00 71.75 125 CYS A CA 1
ATOM 987 C C . CYS A 1 125 ? -24.346 -2.473 -3.400 1.00 71.75 125 CYS A C 1
ATOM 989 O O . CYS A 1 125 ? -25.506 -2.077 -3.328 1.00 71.75 125 CYS A O 1
ATOM 991 N N . THR A 1 126 ? -24.068 -3.751 -3.668 1.00 73.19 126 THR A N 1
ATOM 992 C CA . THR A 1 126 ? -25.117 -4.745 -3.944 1.00 73.19 126 THR A CA 1
ATOM 993 C C . THR A 1 126 ? -25.136 -5.812 -2.863 1.00 73.19 126 THR A C 1
ATOM 995 O O . THR A 1 126 ? -24.386 -6.785 -2.917 1.00 73.19 126 THR A O 1
ATOM 998 N N . ILE A 1 127 ? -26.054 -5.692 -1.911 1.00 72.69 127 ILE A N 1
ATOM 999 C CA . ILE A 1 127 ? -26.254 -6.720 -0.886 1.00 72.69 127 ILE A CA 1
ATOM 1000 C C . ILE A 1 127 ? -27.291 -7.755 -1.328 1.00 72.69 127 ILE A C 1
ATOM 1002 O O . ILE A 1 127 ? -28.144 -7.502 -2.180 1.00 72.69 127 ILE A O 1
ATOM 1006 N N . THR A 1 128 ? -27.233 -8.952 -0.741 1.00 71.38 128 THR A N 1
ATOM 1007 C CA . THR A 1 128 ? -28.277 -9.969 -0.932 1.00 71.38 128 THR A CA 1
ATOM 1008 C C . THR A 1 128 ? -29.270 -9.900 0.222 1.00 71.38 128 THR A C 1
ATOM 1010 O O . THR A 1 128 ? -28.929 -10.232 1.352 1.00 71.38 128 THR A O 1
ATOM 1013 N N . VAL A 1 129 ? -30.514 -9.513 -0.064 1.00 74.50 129 VAL A N 1
ATOM 1014 C CA . VAL A 1 129 ? -31.618 -9.457 0.905 1.00 74.50 129 VAL A CA 1
ATOM 1015 C C . VAL A 1 129 ? -32.666 -10.485 0.501 1.00 74.50 129 VAL A C 1
ATOM 1017 O O . VAL A 1 129 ? -33.206 -10.423 -0.603 1.00 74.50 129 VAL A O 1
ATOM 1020 N N . LYS A 1 130 ? -32.950 -11.460 1.376 1.00 79.38 130 LYS A N 1
ATOM 1021 C CA . LYS A 1 130 ? -33.919 -12.549 1.112 1.00 79.38 130 LYS A CA 1
ATOM 1022 C C . LYS A 1 130 ? -33.684 -13.239 -0.250 1.00 79.38 130 LYS A C 1
ATOM 1024 O O . LYS A 1 130 ? -34.611 -13.455 -1.026 1.00 79.38 130 LYS A O 1
ATOM 1029 N N . GLY A 1 131 ? -32.418 -13.506 -0.585 1.00 74.31 131 GLY A N 1
ATOM 1030 C CA . GLY A 1 131 ? -32.020 -14.153 -1.844 1.00 74.31 131 GLY A CA 1
ATOM 1031 C C . GLY A 1 131 ? -32.114 -13.277 -3.106 1.00 74.31 131 GLY A C 1
ATOM 1032 O O . GLY A 1 131 ? -31.841 -13.766 -4.205 1.00 74.31 131 GLY A O 1
ATOM 1033 N N . LYS A 1 132 ? -32.478 -11.993 -2.985 1.00 75.00 132 LYS A N 1
ATOM 1034 C CA . LYS A 1 132 ? -32.487 -11.018 -4.085 1.00 75.00 132 LYS A CA 1
ATOM 1035 C C . LYS A 1 132 ? -31.315 -10.049 -3.938 1.00 75.00 132 LYS A C 1
ATOM 1037 O O . LYS A 1 132 ? -31.046 -9.566 -2.845 1.00 75.00 132 LYS A O 1
ATOM 1042 N N . SER A 1 133 ? -30.627 -9.770 -5.042 1.00 77.38 133 SER A N 1
ATOM 1043 C CA . SER A 1 133 ? -29.614 -8.714 -5.094 1.00 77.38 133 SER A CA 1
ATOM 1044 C C . SER A 1 133 ? -30.311 -7.355 -5.093 1.00 77.38 133 SER A C 1
ATOM 1046 O O . SER A 1 133 ? -31.156 -7.105 -5.951 1.00 77.38 133 SER A O 1
ATOM 1048 N N . VAL A 1 134 ? -29.978 -6.513 -4.120 1.00 81.19 134 VAL A N 1
ATOM 1049 C CA . VAL A 1 134 ? -30.538 -5.172 -3.930 1.00 81.19 134 VAL A CA 1
ATOM 1050 C C . VAL A 1 134 ? -29.383 -4.180 -3.905 1.00 81.19 134 VAL A C 1
ATOM 1052 O O . VAL A 1 134 ? -28.412 -4.386 -3.179 1.00 81.19 134 VAL A O 1
ATOM 1055 N N . SER A 1 135 ? -29.495 -3.117 -4.702 1.00 82.12 135 SER A N 1
ATOM 1056 C CA . SER A 1 135 ? -28.565 -1.990 -4.642 1.00 82.12 135 SER A CA 1
ATOM 1057 C C . SER A 1 135 ? -28.900 -1.132 -3.426 1.00 82.12 135 SER A C 1
ATOM 1059 O O . SER A 1 135 ? -30.049 -0.726 -3.265 1.00 82.12 135 SER A O 1
ATOM 1061 N N . ILE A 1 136 ? -27.910 -0.859 -2.587 1.00 80.25 136 ILE A N 1
ATOM 1062 C CA . ILE A 1 136 ? -27.996 0.068 -1.458 1.00 80.25 136 ILE A CA 1
ATOM 1063 C C . ILE A 1 136 ? -26.906 1.127 -1.595 1.00 80.25 136 ILE A C 1
ATOM 1065 O O . ILE A 1 136 ? -25.886 0.889 -2.237 1.00 80.25 136 ILE A O 1
ATOM 1069 N N . GLN A 1 137 ? -27.112 2.282 -0.979 1.00 83.75 137 GLN A N 1
ATOM 1070 C CA . GLN A 1 137 ? -26.103 3.327 -0.913 1.00 83.75 137 GLN A CA 1
ATOM 1071 C C . GLN A 1 137 ? -25.287 3.160 0.370 1.00 83.75 137 GLN A C 1
ATOM 1073 O O . GLN A 1 137 ? -25.843 2.986 1.454 1.00 83.75 137 GLN A O 1
ATOM 1078 N N . VAL A 1 138 ? -23.968 3.194 0.234 1.00 83.50 138 VAL A N 1
ATOM 1079 C CA . VAL A 1 138 ? -23.031 3.341 1.344 1.00 83.50 138 VAL A CA 1
ATOM 1080 C C . VAL A 1 138 ? -22.615 4.799 1.372 1.00 83.50 138 VAL A C 1
ATOM 1082 O O . VAL A 1 138 ? -22.278 5.350 0.328 1.00 83.50 138 VAL A O 1
ATOM 1085 N N . ASP A 1 139 ? -22.643 5.405 2.551 1.00 88.62 139 ASP A N 1
ATOM 1086 C CA . ASP A 1 139 ? -22.043 6.705 2.820 1.00 88.62 139 ASP A CA 1
ATOM 1087 C C . ASP A 1 139 ? -21.443 6.668 4.227 1.00 88.62 139 ASP A C 1
ATOM 1089 O O . ASP A 1 139 ? -22.146 6.406 5.205 1.00 88.62 139 ASP A O 1
ATOM 1093 N N . GLY A 1 140 ? -20.127 6.815 4.334 1.00 89.50 140 GLY A N 1
ATOM 1094 C CA . GLY A 1 140 ? -19.447 6.682 5.613 1.00 89.50 140 GLY A CA 1
ATOM 1095 C C . GLY A 1 140 ? -17.930 6.787 5.523 1.00 89.50 140 GLY A C 1
ATOM 1096 O O . GLY A 1 140 ? -17.376 7.007 4.449 1.00 89.50 140 GLY A O 1
ATOM 1097 N N . PRO A 1 141 ? -17.220 6.612 6.648 1.00 91.81 141 PRO A N 1
ATOM 1098 C CA . PRO A 1 141 ? -15.785 6.861 6.711 1.00 91.81 141 PRO A CA 1
ATOM 1099 C C . PRO A 1 141 ? -14.995 5.912 5.811 1.00 91.81 141 PRO A C 1
ATOM 1101 O O . PRO A 1 141 ? -15.335 4.741 5.666 1.00 91.81 141 PRO A O 1
ATOM 1104 N N . TYR A 1 142 ? -13.879 6.383 5.265 1.00 91.62 142 TYR A N 1
ATOM 1105 C CA . TYR A 1 142 ? -12.911 5.540 4.567 1.00 91.62 142 TYR A CA 1
ATOM 1106 C C . TYR A 1 142 ? -12.256 4.550 5.538 1.00 91.62 142 TYR A C 1
ATOM 1108 O O . TYR A 1 142 ? -12.122 3.358 5.261 1.00 91.62 142 TYR A O 1
ATOM 1116 N N . MET A 1 143 ? -11.879 5.017 6.721 1.00 94.38 143 MET A N 1
ATOM 1117 C CA . MET A 1 143 ? -11.236 4.184 7.725 1.00 94.38 143 MET A CA 1
ATOM 1118 C C . MET A 1 143 ? -11.523 4.732 9.114 1.00 94.38 143 MET A C 1
ATOM 1120 O O . MET A 1 143 ? -11.682 5.934 9.310 1.00 94.38 143 MET A O 1
ATOM 1124 N N . ARG A 1 144 ? -11.553 3.842 10.100 1.00 95.44 144 ARG A N 1
ATOM 1125 C CA . ARG A 1 144 ? -11.602 4.183 11.517 1.00 95.44 144 ARG A CA 1
ATOM 1126 C C . ARG A 1 144 ? -10.342 3.665 12.188 1.00 95.44 144 ARG A C 1
ATOM 1128 O O . ARG A 1 144 ? -9.842 2.587 11.860 1.00 95.44 144 ARG A O 1
ATOM 1135 N N . TYR A 1 145 ? -9.842 4.414 13.163 1.00 96.69 145 TYR A N 1
ATOM 1136 C CA . TYR A 1 145 ? -8.781 3.920 14.026 1.00 96.69 145 TYR A CA 1
ATOM 1137 C C . TYR A 1 145 ? -8.954 4.378 15.472 1.00 96.69 145 TYR A C 1
ATOM 1139 O O . TYR A 1 145 ? -9.596 5.382 15.767 1.00 96.69 145 TYR A O 1
ATOM 1147 N N . SER A 1 146 ? -8.371 3.625 16.398 1.00 96.56 146 SER A N 1
ATOM 1148 C CA . SER A 1 146 ? -8.242 4.001 17.805 1.00 96.56 146 SER A CA 1
ATOM 1149 C C . SER A 1 146 ? -6.793 3.871 18.241 1.00 96.56 146 SER A C 1
ATOM 1151 O O . SER A 1 146 ? -6.129 2.884 17.927 1.00 96.56 146 SER A O 1
ATOM 1153 N N . VAL A 1 147 ? -6.297 4.863 18.980 1.00 96.56 147 VAL A N 1
ATOM 1154 C CA . VAL A 1 147 ? -4.919 4.875 19.481 1.00 96.56 147 VAL A CA 1
ATOM 1155 C C . VAL A 1 147 ? -4.786 3.928 20.670 1.00 96.56 147 VAL A C 1
ATOM 1157 O O . VAL A 1 147 ? -5.432 4.113 21.703 1.00 96.56 147 VAL A O 1
ATOM 1160 N N . VAL A 1 148 ? -3.891 2.952 20.548 1.00 95.19 148 VAL A N 1
ATOM 1161 C CA . VAL A 1 148 ? -3.523 2.034 21.626 1.00 95.19 148 VAL A CA 1
ATOM 1162 C C . VAL A 1 148 ? -2.246 2.535 22.281 1.00 95.19 148 VAL A C 1
ATOM 1164 O O . VAL A 1 148 ? -1.218 2.742 21.633 1.00 95.19 148 VAL A O 1
ATOM 1167 N N . SER A 1 149 ? -2.299 2.718 23.594 1.00 94.88 149 SER A N 1
ATOM 1168 C CA . SER A 1 149 ? -1.194 3.263 24.374 1.00 94.88 149 SER A CA 1
ATOM 1169 C C . SER A 1 149 ? -0.944 2.460 25.635 1.00 94.88 149 SER A C 1
ATOM 1171 O O . SER A 1 149 ? -1.892 1.982 26.255 1.00 94.88 149 SER A O 1
ATOM 1173 N N . ARG A 1 150 ? 0.313 2.416 26.066 1.00 93.06 150 ARG A N 1
ATOM 1174 C CA . ARG A 1 150 ? 0.715 1.901 27.377 1.00 93.06 150 ARG A CA 1
ATOM 1175 C C . ARG A 1 150 ? 1.253 3.028 28.245 1.00 93.06 150 ARG A C 1
ATOM 1177 O O . ARG A 1 150 ? 1.755 4.023 27.724 1.00 93.06 150 ARG A O 1
ATOM 1184 N N . LYS A 1 151 ? 1.178 2.851 29.559 1.00 92.25 151 LYS A N 1
ATOM 1185 C CA . LYS A 1 151 ? 1.835 3.735 30.522 1.00 92.25 151 LYS A CA 1
ATOM 1186 C C . LYS A 1 151 ? 3.259 3.252 30.790 1.00 92.25 151 LYS A C 1
ATOM 1188 O O . LYS A 1 151 ? 3.491 2.045 30.849 1.00 92.25 151 LYS A O 1
ATOM 1193 N N . THR A 1 152 ? 4.204 4.174 30.920 1.00 88.88 152 THR A N 1
ATOM 1194 C CA . THR A 1 152 ? 5.553 3.873 31.421 1.00 88.88 152 THR A CA 1
ATOM 1195 C C . THR A 1 152 ? 5.548 3.735 32.942 1.00 88.88 152 THR A C 1
ATOM 1197 O O . THR A 1 152 ? 4.555 4.045 33.601 1.00 88.88 152 THR A O 1
ATOM 1200 N N . LEU A 1 153 ? 6.684 3.316 33.509 1.00 84.81 153 LEU A N 1
ATOM 1201 C CA . LEU A 1 153 ? 6.915 3.336 34.959 1.00 84.81 153 LEU A CA 1
ATOM 1202 C C . LEU A 1 153 ? 6.780 4.751 35.553 1.00 84.81 153 LEU A C 1
ATOM 1204 O O . LEU A 1 153 ? 6.398 4.892 36.706 1.00 84.81 153 LEU A O 1
ATOM 1208 N N . LEU A 1 154 ? 7.021 5.789 34.744 1.00 88.25 154 LEU A N 1
ATOM 1209 C CA . LEU A 1 154 ? 6.844 7.202 35.097 1.00 88.25 154 LEU A CA 1
ATOM 1210 C C . LEU A 1 154 ? 5.420 7.719 34.799 1.00 88.25 154 LEU A C 1
ATOM 1212 O O . LEU A 1 154 ? 5.187 8.921 34.782 1.00 88.25 154 LEU A O 1
ATOM 1216 N N . ASN A 1 155 ? 4.458 6.821 34.546 1.00 86.81 155 ASN A N 1
ATOM 1217 C CA . ASN A 1 155 ? 3.058 7.127 34.221 1.00 86.81 155 ASN A CA 1
ATOM 1218 C C . ASN A 1 155 ? 2.862 7.974 32.941 1.00 86.81 155 ASN A C 1
ATOM 1220 O O . ASN A 1 155 ? 1.778 8.509 32.704 1.00 86.81 155 ASN A O 1
ATOM 1224 N N . GLU A 1 156 ? 3.869 8.042 32.068 1.00 88.88 156 GLU A N 1
ATOM 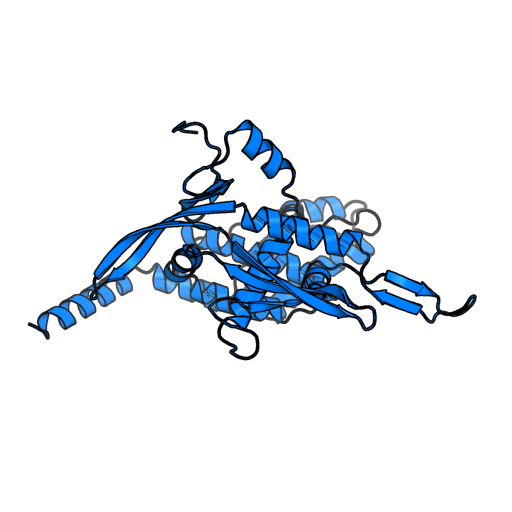1225 C CA . GLU A 1 156 ? 3.771 8.704 30.765 1.00 88.88 156 GLU A CA 1
ATOM 1226 C C . GLU A 1 156 ? 3.053 7.804 29.756 1.00 88.88 156 GLU A C 1
ATOM 1228 O O . GLU A 1 156 ? 3.269 6.589 29.708 1.00 88.88 156 GLU A O 1
ATOM 1233 N N . ARG A 1 157 ? 2.200 8.392 28.913 1.00 90.75 157 ARG A N 1
ATOM 1234 C CA . ARG A 1 157 ? 1.444 7.658 27.892 1.00 90.75 157 ARG A CA 1
ATOM 1235 C C . ARG A 1 157 ? 2.272 7.520 26.615 1.00 90.75 157 ARG A C 1
ATOM 1237 O O . ARG A 1 157 ? 2.483 8.496 25.905 1.00 90.75 157 ARG A O 1
ATOM 1244 N N . ILE A 1 158 ? 2.660 6.294 26.272 1.00 91.38 158 ILE A N 1
ATOM 1245 C CA . ILE A 1 158 ? 3.348 5.975 25.015 1.00 91.38 158 ILE A CA 1
ATOM 1246 C C . ILE A 1 158 ? 2.387 5.269 24.066 1.00 91.38 158 ILE A C 1
ATOM 1248 O O . ILE A 1 158 ? 1.781 4.256 24.421 1.00 91.38 158 ILE A O 1
ATOM 1252 N N . ILE A 1 159 ? 2.281 5.777 22.839 1.00 94.62 159 ILE A N 1
ATOM 1253 C CA . ILE A 1 159 ? 1.538 5.127 21.756 1.00 94.62 159 ILE A CA 1
ATOM 1254 C C . ILE A 1 159 ? 2.302 3.881 21.305 1.00 94.62 159 ILE A C 1
ATOM 1256 O O . ILE A 1 159 ? 3.475 3.955 20.941 1.00 94.62 159 ILE A O 1
ATOM 1260 N N . VAL A 1 160 ? 1.626 2.736 21.342 1.00 94.50 160 VAL A N 1
ATOM 1261 C CA . VAL A 1 160 ? 2.171 1.431 20.934 1.00 94.50 160 VAL A CA 1
ATOM 1262 C C . VAL A 1 160 ? 1.708 1.078 19.523 1.00 94.50 160 VAL A C 1
ATOM 1264 O O . VAL A 1 160 ? 2.457 0.493 18.740 1.00 94.50 160 VAL A O 1
ATOM 1267 N N . GLY A 1 161 ? 0.480 1.453 19.180 1.00 96.88 161 GLY A N 1
ATOM 1268 C CA . GLY A 1 161 ? -0.125 1.112 17.905 1.00 96.88 161 GLY A CA 1
ATOM 1269 C C . GLY A 1 161 ? -1.576 1.543 17.832 1.00 96.88 161 GLY A C 1
ATOM 1270 O O . GLY A 1 161 ? -1.993 2.489 18.505 1.00 96.88 161 GLY A O 1
ATOM 1271 N N . PHE A 1 162 ? -2.337 0.829 17.015 1.00 97.88 162 PHE A N 1
ATOM 1272 C CA . PHE A 1 162 ? -3.680 1.207 16.614 1.00 97.88 162 PHE A CA 1
ATOM 1273 C C . PHE A 1 162 ? -4.594 -0.013 16.533 1.00 97.88 162 PHE A C 1
ATOM 1275 O O . PHE A 1 162 ? -4.148 -1.109 16.196 1.00 97.88 162 PHE A O 1
ATOM 1282 N N . LEU A 1 163 ? -5.879 0.196 16.815 1.00 97.56 163 LEU A N 1
ATOM 1283 C CA . LEU A 1 163 ? -6.948 -0.671 16.325 1.00 97.56 163 LEU A CA 1
ATOM 1284 C C . LEU A 1 163 ? -7.497 -0.032 15.056 1.00 97.56 163 LEU A C 1
ATOM 1286 O O . LEU A 1 163 ? -7.969 1.097 15.140 1.00 97.56 163 LEU A O 1
ATOM 1290 N N . VAL A 1 164 ? -7.415 -0.712 13.916 1.00 97.31 164 VAL A N 1
ATOM 1291 C CA . VAL A 1 164 ? -7.798 -0.164 12.603 1.00 97.31 164 VAL A CA 1
ATOM 1292 C C . VAL A 1 164 ? -8.914 -0.995 11.987 1.00 97.31 164 VAL A C 1
ATOM 1294 O O . VAL A 1 164 ? -8.820 -2.221 11.981 1.00 97.31 164 VAL A O 1
ATOM 1297 N N . SER A 1 165 ? -9.935 -0.340 11.439 1.00 95.81 165 SER A N 1
ATOM 1298 C CA . SER A 1 165 ? -10.984 -0.962 10.624 1.00 95.81 165 SER A CA 1
ATOM 1299 C C . SER A 1 165 ? -11.285 -0.112 9.387 1.00 95.81 165 SER A C 1
ATOM 1301 O O . SER A 1 165 ? -11.299 1.118 9.479 1.00 95.81 165 SER A O 1
ATOM 1303 N N . PRO A 1 166 ? -11.531 -0.727 8.218 1.00 93.19 166 PRO A N 1
ATOM 1304 C CA . PRO A 1 166 ? -12.102 -0.007 7.091 1.00 93.19 166 PRO A CA 1
ATOM 1305 C C . PRO A 1 166 ? -13.540 0.414 7.418 1.00 93.19 166 PRO A C 1
ATOM 1307 O O . PRO A 1 166 ? -14.179 -0.151 8.308 1.00 93.19 166 PRO A O 1
ATOM 1310 N N . GLY A 1 167 ? -14.058 1.402 6.693 1.00 90.38 167 GLY A N 1
ATOM 1311 C CA . GLY A 1 167 ? -15.493 1.671 6.720 1.00 90.38 167 GLY A CA 1
ATOM 1312 C C . GLY A 1 167 ? -16.311 0.652 5.935 1.00 90.38 167 GLY A C 1
ATOM 1313 O O . GLY A 1 167 ? -15.781 -0.256 5.292 1.00 90.38 167 GLY A O 1
ATOM 1314 N N . ASP A 1 168 ? -17.626 0.850 5.941 1.00 85.62 168 ASP A N 1
ATOM 1315 C CA . ASP A 1 168 ? -18.595 -0.109 5.397 1.00 85.62 168 ASP A CA 1
ATOM 1316 C C . ASP A 1 168 ? -18.466 -0.314 3.877 1.00 85.62 168 ASP A C 1
ATOM 1318 O O . ASP A 1 168 ? -18.885 -1.350 3.348 1.00 85.62 168 ASP A O 1
ATOM 1322 N N . TRP A 1 169 ? -17.798 0.618 3.182 1.00 83.19 169 TRP A N 1
ATOM 1323 C CA . TRP A 1 169 ? -17.448 0.510 1.762 1.00 83.19 169 TRP A CA 1
ATOM 1324 C C . TRP A 1 169 ? -16.627 -0.745 1.443 1.00 83.19 169 TRP A C 1
ATOM 1326 O O . TRP A 1 169 ? -16.638 -1.206 0.298 1.00 83.19 169 TRP A O 1
ATOM 1336 N N . ILE A 1 170 ? -15.949 -1.335 2.434 1.00 80.62 170 ILE A N 1
ATOM 1337 C CA . ILE A 1 170 ? -15.216 -2.589 2.250 1.00 80.62 170 ILE A CA 1
ATOM 1338 C C . ILE A 1 170 ? -16.133 -3.714 1.758 1.00 80.62 170 ILE A C 1
ATOM 1340 O O . ILE A 1 170 ? -15.709 -4.556 0.975 1.00 80.62 170 ILE A O 1
ATOM 1344 N N . SER A 1 171 ? -17.420 -3.681 2.110 1.00 74.31 171 SER A N 1
ATOM 1345 C CA . SER A 1 171 ? -18.407 -4.646 1.613 1.00 74.31 171 SER A CA 1
ATOM 1346 C C . SER A 1 171 ? -18.574 -4.533 0.097 1.00 74.31 171 SER A C 1
ATOM 1348 O O . SER A 1 171 ? -18.639 -5.541 -0.606 1.00 74.31 171 SER A O 1
ATOM 1350 N N . THR A 1 172 ? -18.577 -3.306 -0.433 1.00 68.69 172 THR A N 1
ATOM 1351 C CA . THR A 1 172 ? -18.569 -3.047 -1.878 1.00 68.69 172 THR A CA 1
ATOM 1352 C C . THR A 1 172 ? -17.303 -3.609 -2.510 1.00 68.69 172 THR A C 1
ATOM 1354 O O . THR A 1 172 ? -17.362 -4.228 -3.572 1.00 68.69 172 THR A O 1
ATOM 1357 N N . TYR A 1 173 ? -16.157 -3.427 -1.854 1.00 66.19 173 TYR A N 1
ATOM 1358 C CA . TYR A 1 173 ? -14.886 -3.977 -2.310 1.00 66.19 173 TYR A CA 1
ATOM 1359 C C . TYR A 1 173 ? -14.916 -5.514 -2.356 1.00 66.19 173 TYR A C 1
ATOM 1361 O O . TYR A 1 173 ? -14.471 -6.100 -3.337 1.00 66.19 173 TYR A O 1
ATOM 1369 N N . GLU A 1 174 ? -15.499 -6.191 -1.374 1.00 68.19 174 GLU A N 1
ATOM 1370 C CA . GLU A 1 174 ? -15.568 -7.659 -1.348 1.00 68.19 174 GLU A CA 1
ATOM 1371 C C . GLU A 1 174 ? -16.570 -8.244 -2.355 1.00 68.19 174 GLU A C 1
ATOM 1373 O O . GLU A 1 174 ? -16.307 -9.278 -2.973 1.00 68.19 174 GLU A O 1
ATOM 1378 N N . GLN A 1 175 ? -17.708 -7.576 -2.563 1.00 62.09 175 GLN A N 1
ATOM 1379 C CA . GLN A 1 175 ? -18.796 -8.055 -3.426 1.00 62.09 175 GLN A CA 1
ATOM 1380 C C . GLN A 1 175 ? -18.444 -8.077 -4.918 1.00 62.09 175 GLN A C 1
ATOM 1382 O O . GLN A 1 175 ? -18.952 -8.929 -5.651 1.00 62.09 175 GLN A O 1
ATOM 1387 N N . HIS A 1 176 ? -17.547 -7.200 -5.377 1.00 59.28 176 HIS A N 1
ATOM 1388 C CA . HIS A 1 176 ? -17.107 -7.135 -6.778 1.00 59.28 176 HIS A CA 1
ATOM 1389 C C . HIS A 1 176 ? -16.111 -8.246 -7.161 1.00 59.28 176 HIS A C 1
ATOM 1391 O O . HIS A 1 176 ? -15.260 -8.048 -8.019 1.00 59.28 176 HIS A O 1
ATOM 1397 N N . GLN A 1 177 ? -16.221 -9.429 -6.545 1.00 55.00 177 GLN A N 1
ATOM 1398 C CA . GLN A 1 177 ? -15.448 -10.626 -6.903 1.00 55.00 177 GLN A CA 1
ATOM 1399 C C . GLN A 1 177 ? -13.924 -10.459 -6.744 1.00 55.00 177 GLN A C 1
ATOM 1401 O O . GLN A 1 177 ? -13.143 -11.209 -7.322 1.00 55.00 177 GLN A O 1
ATOM 1406 N N . ASN A 1 178 ? -13.499 -9.541 -5.870 1.00 59.41 178 ASN A N 1
ATOM 1407 C CA . ASN A 1 178 ? -12.090 -9.278 -5.554 1.00 59.41 178 ASN A CA 1
ATOM 1408 C C . ASN A 1 178 ? -11.446 -10.347 -4.648 1.00 59.41 178 ASN A C 1
ATOM 1410 O O . ASN A 1 178 ? -10.318 -10.168 -4.194 1.00 59.41 178 ASN A O 1
ATOM 1414 N N . TYR A 1 179 ? -12.135 -11.465 -4.385 1.00 61.03 179 TYR A N 1
ATOM 1415 C CA . TYR A 1 179 ? -11.633 -12.563 -3.551 1.00 61.03 179 TYR A CA 1
ATOM 1416 C C . TYR A 1 179 ? -10.276 -13.090 -4.041 1.00 61.03 179 TYR A C 1
ATOM 1418 O O . TYR A 1 179 ? -9.384 -13.354 -3.242 1.00 61.03 179 TYR A O 1
ATOM 1426 N N . TYR A 1 180 ? -10.092 -13.172 -5.358 1.00 65.56 180 TYR A N 1
ATOM 1427 C CA . TYR A 1 180 ? -8.861 -13.689 -5.950 1.00 65.56 180 TYR A CA 1
ATOM 1428 C C . TYR A 1 180 ? -7.660 -12.751 -5.753 1.00 65.56 180 TYR A C 1
ATOM 1430 O O . TYR A 1 180 ? -6.536 -13.208 -5.564 1.00 65.56 180 TYR A O 1
ATOM 1438 N N . LEU A 1 181 ? -7.896 -11.435 -5.701 1.00 69.75 181 LEU A N 1
ATOM 1439 C CA . LEU A 1 181 ? -6.852 -10.463 -5.362 1.00 69.75 181 LEU A CA 1
ATOM 1440 C C . LEU A 1 181 ? -6.491 -10.511 -3.871 1.00 69.75 181 LEU A C 1
ATOM 1442 O O . LEU A 1 181 ? -5.333 -10.302 -3.529 1.00 69.75 181 LEU A O 1
ATOM 1446 N N . ALA A 1 182 ? -7.427 -10.883 -2.990 1.00 68.81 182 ALA A N 1
ATOM 1447 C CA . ALA A 1 182 ? -7.130 -11.061 -1.566 1.00 68.81 182 ALA A CA 1
ATOM 1448 C C . ALA A 1 182 ? -6.131 -12.211 -1.299 1.00 68.81 182 ALA A C 1
ATOM 1450 O O . ALA A 1 182 ? -5.352 -12.149 -0.342 1.00 68.81 182 ALA A O 1
ATOM 1451 N N . GLU A 1 183 ? -6.121 -13.252 -2.143 1.00 75.25 183 GLU A N 1
ATOM 1452 C CA . GLU A 1 183 ? -5.101 -14.311 -2.093 1.00 75.25 183 GLU A CA 1
ATOM 1453 C C . GLU A 1 183 ? -3.715 -13.763 -2.465 1.00 75.25 183 GLU A C 1
ATOM 1455 O O . GLU A 1 183 ? -2.741 -14.040 -1.761 1.00 75.25 183 GLU A O 1
ATOM 1460 N N . VAL A 1 184 ? -3.631 -12.928 -3.508 1.00 81.06 184 VAL A N 1
ATOM 1461 C CA . VAL A 1 184 ? -2.385 -12.247 -3.897 1.00 81.06 184 VAL A CA 1
ATOM 1462 C C . VAL A 1 184 ? -1.909 -11.317 -2.780 1.00 81.06 184 VAL A C 1
ATOM 1464 O O . VAL A 1 184 ? -0.749 -11.403 -2.377 1.00 81.06 184 VAL A O 1
ATOM 1467 N N . ASP A 1 185 ? -2.801 -10.512 -2.199 1.00 79.44 185 ASP A N 1
ATOM 1468 C CA . ASP A 1 185 ? -2.483 -9.640 -1.063 1.00 79.44 185 ASP A CA 1
ATOM 1469 C C . ASP A 1 185 ? -1.895 -10.452 0.101 1.00 79.44 185 ASP A C 1
ATOM 1471 O O . ASP A 1 185 ? -0.870 -10.088 0.676 1.00 79.44 185 ASP A O 1
ATOM 1475 N N . SER A 1 186 ? -2.465 -11.621 0.403 1.00 81.19 186 SER A N 1
ATOM 1476 C CA . SER A 1 186 ? -1.954 -12.493 1.468 1.00 81.19 186 SER A CA 1
ATOM 1477 C C . SER A 1 186 ? -0.527 -12.993 1.210 1.00 81.19 186 SER A C 1
ATOM 1479 O O . SER A 1 186 ? 0.225 -13.215 2.161 1.00 81.19 186 SER A O 1
ATOM 1481 N N . GLN A 1 187 ? -0.128 -13.167 -0.053 1.00 87.25 187 GLN A N 1
ATOM 1482 C CA . GLN A 1 187 ? 1.247 -13.517 -0.427 1.00 87.25 187 GLN A CA 1
ATOM 1483 C C . GLN A 1 187 ? 2.190 -12.312 -0.345 1.00 87.25 187 GLN A C 1
ATOM 1485 O O . GLN A 1 187 ? 3.318 -12.459 0.130 1.00 87.25 187 GLN A O 1
ATOM 1490 N N . ILE A 1 188 ? 1.731 -11.117 -0.733 1.00 89.19 188 ILE A N 1
ATOM 1491 C CA . ILE A 1 188 ? 2.506 -9.868 -0.625 1.00 89.19 188 ILE A CA 1
ATOM 1492 C C . ILE A 1 188 ? 2.940 -9.631 0.821 1.00 89.19 188 ILE A C 1
ATOM 1494 O O . ILE A 1 188 ? 4.104 -9.325 1.079 1.00 89.19 188 ILE A O 1
ATOM 1498 N N . PHE A 1 189 ? 2.045 -9.860 1.784 1.00 87.31 189 PHE A N 1
ATOM 1499 C CA . PHE A 1 189 ? 2.353 -9.678 3.204 1.00 87.31 189 PHE A CA 1
ATOM 1500 C C . PHE A 1 189 ? 3.266 -10.765 3.813 1.00 87.31 189 PHE A C 1
ATOM 1502 O O . PHE A 1 189 ? 3.558 -10.718 5.009 1.00 87.31 189 PHE A O 1
ATOM 1509 N N . LYS A 1 190 ? 3.782 -11.709 3.010 1.00 89.50 190 LYS A N 1
ATOM 1510 C CA . LYS A 1 190 ? 4.884 -12.615 3.395 1.00 89.50 190 LYS A CA 1
ATOM 1511 C C . LYS A 1 190 ? 6.268 -12.063 3.043 1.00 89.50 190 LYS A C 1
ATOM 1513 O O . LYS A 1 190 ? 7.269 -12.615 3.502 1.00 89.50 190 LYS A O 1
ATOM 1518 N N . LEU A 1 191 ? 6.344 -11.010 2.226 1.00 89.81 191 LEU A N 1
ATOM 1519 C CA . LEU A 1 191 ? 7.601 -10.343 1.891 1.00 89.81 191 LEU A CA 1
ATOM 1520 C C . LEU A 1 191 ? 8.229 -9.724 3.140 1.00 89.81 191 LEU A C 1
ATOM 1522 O O . LEU A 1 191 ? 7.532 -9.223 4.024 1.00 89.81 191 LEU A O 1
ATOM 1526 N N . ASN A 1 192 ? 9.561 -9.715 3.206 1.00 89.12 192 ASN A N 1
ATOM 1527 C CA . ASN A 1 192 ? 10.252 -9.001 4.268 1.00 89.12 192 ASN A CA 1
ATOM 1528 C C . ASN A 1 192 ? 10.229 -7.497 3.950 1.00 89.12 192 ASN A C 1
ATOM 1530 O O . ASN A 1 192 ? 10.868 -7.087 2.981 1.00 89.12 192 ASN A O 1
ATOM 1534 N N . PRO A 1 193 ? 9.599 -6.636 4.764 1.00 85.31 193 PRO A N 1
ATOM 1535 C CA . PRO A 1 193 ? 9.374 -5.257 4.337 1.00 85.31 193 PRO A CA 1
ATOM 1536 C C . PRO A 1 193 ? 10.648 -4.410 4.202 1.00 85.31 193 PRO A C 1
ATOM 1538 O O . PRO A 1 193 ? 10.647 -3.384 3.525 1.00 85.31 193 PRO A O 1
ATOM 1541 N N . GLN A 1 194 ? 11.751 -4.836 4.828 1.00 83.25 194 GLN A N 1
ATOM 1542 C CA . GLN A 1 194 ? 13.040 -4.152 4.728 1.00 83.25 194 GLN A CA 1
ATOM 1543 C C . GLN A 1 194 ? 13.877 -4.684 3.566 1.00 83.25 194 GLN A C 1
ATOM 1545 O O . GLN A 1 194 ? 14.381 -3.899 2.761 1.00 83.25 194 GLN A O 1
ATOM 1550 N N . ASN A 1 195 ? 14.021 -6.007 3.476 1.00 87.19 195 ASN A N 1
ATOM 1551 C CA . ASN A 1 195 ? 14.867 -6.639 2.463 1.00 87.19 195 ASN A CA 1
ATOM 1552 C C . ASN A 1 195 ? 14.207 -6.616 1.081 1.00 87.19 195 ASN A C 1
ATOM 1554 O O . ASN A 1 195 ? 14.887 -6.434 0.076 1.00 87.19 195 ASN A O 1
ATOM 1558 N N . ASP A 1 196 ? 12.879 -6.718 1.047 1.00 91.94 196 ASP A N 1
ATOM 1559 C CA . ASP A 1 196 ? 12.082 -6.860 -0.169 1.00 91.94 196 ASP A CA 1
ATOM 1560 C C . ASP A 1 196 ? 11.302 -5.583 -0.489 1.00 91.94 196 ASP A C 1
ATOM 1562 O O . ASP A 1 196 ? 10.264 -5.629 -1.141 1.00 91.94 196 ASP A O 1
ATOM 1566 N N . ARG A 1 197 ? 11.784 -4.420 -0.030 1.00 90.62 197 ARG A N 1
ATOM 1567 C CA . ARG A 1 197 ? 11.054 -3.142 -0.119 1.00 90.62 197 ARG A CA 1
ATOM 1568 C C . ARG A 1 197 ? 10.566 -2.799 -1.532 1.00 90.62 197 ARG A C 1
ATOM 1570 O O . ARG A 1 197 ? 9.486 -2.240 -1.683 1.00 90.62 197 ARG A O 1
ATOM 1577 N N . TYR A 1 198 ? 11.363 -3.109 -2.559 1.00 94.44 198 TYR A N 1
ATOM 1578 C CA . TYR A 1 198 ? 11.006 -2.835 -3.951 1.00 94.44 198 TYR A CA 1
ATOM 1579 C C . TYR A 1 198 ? 9.957 -3.826 -4.447 1.00 94.44 198 TYR A C 1
ATOM 1581 O O . TYR A 1 198 ? 8.924 -3.390 -4.941 1.00 94.44 198 TYR A O 1
ATOM 1589 N N . ALA A 1 199 ? 10.168 -5.128 -4.227 1.00 95.44 199 ALA A N 1
ATOM 1590 C CA . ALA A 1 199 ? 9.175 -6.164 -4.509 1.00 95.44 199 ALA A CA 1
ATOM 1591 C C . ALA A 1 199 ? 7.829 -5.855 -3.836 1.00 95.44 199 ALA A C 1
ATOM 1593 O O . ALA A 1 199 ? 6.795 -5.885 -4.491 1.00 95.44 199 ALA A O 1
ATOM 1594 N N . LEU A 1 200 ? 7.840 -5.470 -2.559 1.00 92.50 200 LEU A N 1
ATOM 1595 C CA . LEU A 1 200 ? 6.642 -5.091 -1.815 1.00 92.50 200 LEU A CA 1
ATOM 1596 C C . LEU A 1 200 ? 5.902 -3.922 -2.476 1.00 92.50 200 LEU A C 1
ATOM 1598 O O . LEU A 1 200 ? 4.702 -4.010 -2.724 1.00 92.50 200 LEU A O 1
ATOM 1602 N N . ARG A 1 201 ? 6.611 -2.827 -2.768 1.00 91.69 201 ARG A N 1
ATOM 1603 C CA . ARG A 1 201 ? 6.018 -1.621 -3.364 1.00 91.69 201 ARG A CA 1
ATOM 1604 C C . ARG A 1 201 ? 5.461 -1.876 -4.763 1.00 91.69 201 ARG A C 1
ATOM 1606 O O . ARG A 1 201 ? 4.342 -1.454 -5.047 1.00 91.69 201 ARG A O 1
ATOM 1613 N N . VAL A 1 202 ? 6.212 -2.600 -5.592 1.00 95.31 202 VAL A N 1
ATOM 1614 C CA . VAL A 1 202 ? 5.778 -3.012 -6.932 1.00 95.31 202 VAL A CA 1
ATOM 1615 C C . VAL A 1 202 ? 4.539 -3.897 -6.843 1.00 95.31 202 VAL A C 1
ATOM 1617 O O . VAL A 1 202 ? 3.551 -3.625 -7.516 1.00 95.31 202 VAL A O 1
ATOM 1620 N N . ALA A 1 203 ? 4.540 -4.907 -5.973 1.00 93.44 203 ALA A N 1
ATOM 1621 C CA . ALA A 1 203 ? 3.410 -5.818 -5.843 1.00 93.44 203 ALA A CA 1
ATOM 1622 C C . ALA A 1 203 ? 2.130 -5.109 -5.376 1.00 93.44 203 ALA A C 1
ATOM 1624 O O . ALA A 1 203 ? 1.070 -5.335 -5.953 1.00 93.44 203 ALA A O 1
ATOM 1625 N N . LEU A 1 204 ? 2.235 -4.201 -4.397 1.00 88.69 204 LEU A N 1
ATOM 1626 C CA . LEU A 1 204 ? 1.105 -3.390 -3.926 1.00 88.69 204 LEU A CA 1
ATOM 1627 C C . LEU A 1 204 ? 0.519 -2.479 -5.015 1.00 88.69 204 LEU A C 1
ATOM 1629 O O . LEU A 1 204 ? -0.657 -2.136 -4.957 1.00 88.69 204 LEU A O 1
ATOM 1633 N N . TYR A 1 205 ? 1.330 -2.025 -5.972 1.00 90.62 205 TYR A N 1
ATOM 1634 C CA . TYR A 1 205 ? 0.826 -1.272 -7.118 1.00 90.62 205 TYR A CA 1
ATOM 1635 C C . TYR A 1 205 ? 0.175 -2.193 -8.158 1.00 90.62 205 TYR A C 1
ATOM 1637 O O . TYR A 1 205 ? -0.913 -1.893 -8.652 1.00 90.62 205 TYR A O 1
ATOM 1645 N N . LEU A 1 206 ? 0.820 -3.318 -8.480 1.00 92.56 206 LEU A N 1
ATOM 1646 C CA . LEU A 1 206 ? 0.344 -4.245 -9.507 1.00 92.56 206 LEU A CA 1
ATOM 1647 C C . LEU A 1 206 ? -1.024 -4.844 -9.171 1.00 92.56 206 LEU A C 1
ATOM 1649 O O . LEU A 1 206 ? -1.847 -4.964 -10.074 1.00 92.56 206 LEU A O 1
ATOM 1653 N N . THR A 1 207 ? -1.316 -5.151 -7.903 1.00 87.31 207 THR A N 1
ATOM 1654 C CA . THR A 1 207 ? -2.642 -5.666 -7.512 1.00 87.31 207 THR A CA 1
ATOM 1655 C C . THR A 1 207 ? -3.764 -4.676 -7.808 1.00 87.31 207 THR A C 1
ATOM 1657 O O . THR A 1 207 ? -4.809 -5.069 -8.332 1.00 87.31 207 THR A O 1
ATOM 1660 N N . GLU A 1 208 ? -3.540 -3.385 -7.555 1.00 82.06 208 GLU A N 1
ATOM 1661 C CA . GLU A 1 208 ? -4.506 -2.340 -7.904 1.00 82.06 208 GLU A CA 1
ATOM 1662 C C . GLU A 1 208 ? -4.621 -2.146 -9.413 1.00 82.06 208 GLU A C 1
ATOM 1664 O O . GLU A 1 208 ? -5.727 -2.054 -9.948 1.00 82.06 208 GLU A O 1
ATOM 1669 N N . ARG A 1 209 ? -3.495 -2.174 -10.126 1.00 88.75 209 ARG A N 1
ATOM 1670 C CA . ARG A 1 209 ? -3.495 -2.073 -11.586 1.00 88.75 209 ARG A CA 1
ATOM 1671 C C . ARG A 1 209 ? -4.267 -3.220 -12.240 1.00 88.75 209 ARG A C 1
ATOM 1673 O O . ARG A 1 209 ? -5.096 -2.983 -13.118 1.00 88.75 209 ARG A O 1
ATOM 1680 N N . TRP A 1 210 ? -4.048 -4.457 -11.797 1.00 88.56 210 TRP A N 1
ATOM 1681 C CA . TRP A 1 210 ? -4.769 -5.618 -12.315 1.00 88.56 210 TRP A CA 1
ATOM 1682 C C . TRP A 1 210 ? -6.262 -5.543 -12.014 1.00 88.56 210 TRP A C 1
ATOM 1684 O O . TRP A 1 210 ? -7.068 -5.990 -12.823 1.00 88.56 210 TRP A O 1
ATOM 1694 N N . ARG A 1 211 ? -6.666 -4.940 -10.894 1.00 79.00 211 ARG A N 1
ATOM 1695 C CA . ARG A 1 211 ? -8.085 -4.697 -10.608 1.00 79.00 211 ARG A CA 1
ATOM 1696 C C . ARG A 1 211 ? -8.734 -3.798 -11.660 1.00 79.00 211 ARG A C 1
ATOM 1698 O O . ARG A 1 211 ? -9.876 -4.031 -12.053 1.00 79.00 211 ARG A O 1
ATOM 1705 N N . GLU A 1 212 ? -8.037 -2.759 -12.103 1.00 80.50 212 GLU A N 1
ATOM 1706 C CA . GLU A 1 212 ? -8.529 -1.858 -13.150 1.00 80.50 212 GLU A CA 1
ATOM 1707 C C . GLU A 1 212 ? -8.576 -2.560 -14.508 1.00 80.50 212 GLU A C 1
ATOM 1709 O O . GLU A 1 212 ? -9.601 -2.528 -15.190 1.00 80.50 212 GLU A O 1
ATOM 1714 N N . GLN A 1 213 ? -7.514 -3.285 -14.844 1.00 86.06 213 GLN A N 1
ATOM 1715 C CA . GLN A 1 213 ? -7.415 -4.110 -16.048 1.00 86.06 213 GLN A CA 1
ATOM 1716 C C . GLN A 1 213 ? -8.489 -5.203 -16.123 1.00 86.06 213 GLN A C 1
ATOM 1718 O O . GLN A 1 213 ? -9.091 -5.419 -17.175 1.00 86.06 213 GLN A O 1
ATOM 1723 N N . ALA A 1 214 ? -8.824 -5.836 -14.997 1.00 81.44 214 ALA A N 1
ATOM 1724 C CA . ALA A 1 214 ? -9.870 -6.852 -14.921 1.00 81.44 214 ALA A CA 1
ATOM 1725 C C . ALA A 1 214 ? -11.247 -6.324 -15.361 1.00 81.44 214 ALA A C 1
ATOM 1727 O O . ALA A 1 214 ? -12.029 -7.072 -15.951 1.00 81.44 214 ALA A O 1
ATOM 1728 N N . LYS A 1 215 ? -11.542 -5.037 -15.119 1.00 75.00 215 LYS A N 1
ATOM 1729 C CA . LYS A 1 215 ? -12.788 -4.388 -15.576 1.00 75.00 215 LYS A CA 1
ATOM 1730 C C . LYS A 1 215 ? -12.827 -4.231 -17.092 1.00 75.00 215 LYS A C 1
ATOM 1732 O O . LYS A 1 215 ? -13.900 -4.300 -17.681 1.00 75.00 215 LYS A O 1
ATOM 1737 N N . GLN A 1 216 ? -11.664 -4.019 -17.699 1.00 80.38 216 GLN A N 1
ATOM 1738 C CA . GLN A 1 216 ? -11.497 -3.893 -19.146 1.00 80.38 216 GLN A CA 1
ATOM 1739 C C . GLN A 1 216 ? -11.364 -5.265 -19.825 1.00 80.38 216 GLN A C 1
ATOM 1741 O O . GLN A 1 216 ? -11.562 -5.380 -21.030 1.00 80.38 216 GLN A O 1
ATOM 1746 N N . GLY A 1 217 ? -11.078 -6.316 -19.050 1.00 79.62 217 GLY A N 1
ATOM 1747 C CA . GLY A 1 217 ? -10.859 -7.669 -19.552 1.00 79.62 217 GLY A CA 1
ATOM 1748 C C . GLY A 1 217 ? -9.488 -7.867 -20.204 1.00 79.62 217 GLY A C 1
ATOM 1749 O O . GLY A 1 217 ? -9.290 -8.891 -20.854 1.00 79.62 217 GLY A O 1
ATOM 1750 N N . ASP A 1 218 ? -8.558 -6.927 -20.022 1.00 85.75 218 ASP A N 1
ATOM 1751 C CA . ASP A 1 218 ? -7.214 -6.961 -20.599 1.00 85.75 218 ASP A CA 1
ATOM 1752 C C . ASP A 1 218 ? -6.148 -6.727 -19.522 1.00 85.75 218 ASP A C 1
ATOM 1754 O O . ASP A 1 218 ? -6.023 -5.630 -18.988 1.00 85.75 218 ASP A O 1
ATOM 1758 N N . PHE A 1 219 ? -5.361 -7.764 -19.230 1.00 89.50 219 PHE A N 1
ATOM 1759 C CA . PHE A 1 219 ? -4.230 -7.712 -18.298 1.00 89.50 219 PHE A CA 1
ATOM 1760 C C . PHE A 1 219 ? -2.877 -7.478 -18.988 1.00 89.50 219 PHE A C 1
ATOM 1762 O O . PHE A 1 219 ? -1.865 -7.325 -18.307 1.00 89.50 219 PHE A O 1
ATOM 1769 N N . SER A 1 220 ? -2.841 -7.475 -20.323 1.00 90.75 2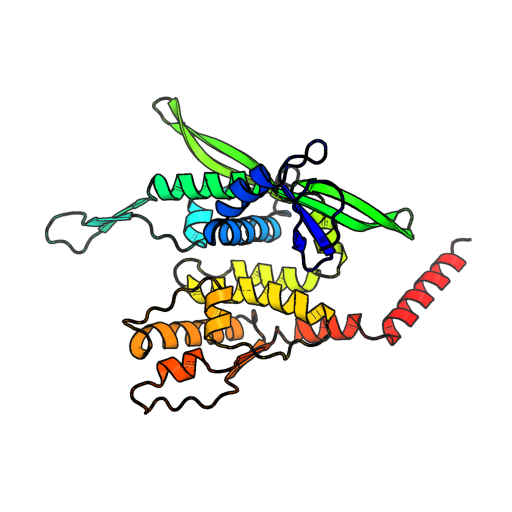20 SER A N 1
ATOM 1770 C CA . SER A 1 220 ? -1.607 -7.463 -21.123 1.00 90.75 220 SER A CA 1
ATOM 1771 C C . SER A 1 220 ? -1.059 -6.063 -21.395 1.00 90.75 220 SER A C 1
ATOM 1773 O O . SER A 1 220 ? -0.005 -5.907 -22.004 1.00 90.75 220 SER A O 1
ATOM 1775 N N . THR A 1 221 ? -1.744 -5.014 -20.929 1.00 92.38 221 THR A N 1
ATOM 1776 C CA . THR A 1 221 ? -1.341 -3.634 -21.209 1.00 92.38 221 THR A CA 1
ATOM 1777 C C . THR A 1 221 ? 0.062 -3.344 -20.645 1.00 92.38 221 THR A C 1
ATOM 1779 O O . THR A 1 221 ? 0.247 -3.367 -19.420 1.00 92.38 221 THR A O 1
ATOM 1782 N N . PRO A 1 222 ? 1.061 -3.012 -21.484 1.00 95.25 222 PRO A N 1
ATOM 1783 C CA . PRO A 1 222 ? 2.416 -2.733 -21.009 1.00 95.25 222 PRO A CA 1
ATOM 1784 C C . PRO A 1 222 ? 2.491 -1.441 -20.183 1.00 95.25 222 PRO A C 1
ATOM 1786 O O . PRO A 1 222 ? 1.628 -0.572 -20.302 1.00 95.25 222 PRO A O 1
ATOM 1789 N N . ILE A 1 223 ? 3.521 -1.300 -19.346 1.00 96.44 223 ILE A N 1
ATOM 1790 C CA . ILE A 1 223 ? 3.832 -0.078 -18.578 1.00 96.44 223 ILE A CA 1
ATOM 1791 C C . ILE A 1 223 ? 5.281 0.332 -18.789 1.00 96.44 223 ILE A C 1
ATOM 1793 O O . ILE A 1 223 ? 6.151 -0.535 -18.882 1.00 96.44 223 ILE A O 1
ATOM 1797 N N . MET A 1 224 ? 5.564 1.632 -18.861 1.00 98.00 224 MET A N 1
ATOM 1798 C CA . MET A 1 224 ? 6.956 2.084 -18.878 1.00 98.00 224 MET A CA 1
ATOM 1799 C C . MET A 1 224 ? 7.595 1.875 -17.503 1.00 98.00 224 MET A C 1
ATOM 1801 O O . MET A 1 224 ? 6.957 2.095 -16.475 1.00 98.00 224 MET A O 1
ATOM 1805 N N . MET A 1 225 ? 8.863 1.469 -17.450 1.00 97.81 225 MET A N 1
ATOM 1806 C CA . MET A 1 225 ? 9.542 1.215 -16.172 1.00 97.81 225 MET A CA 1
ATOM 1807 C C . MET A 1 225 ? 9.559 2.458 -15.266 1.00 97.81 225 MET A C 1
ATOM 1809 O O . MET A 1 225 ? 9.336 2.353 -14.062 1.00 97.81 225 MET A O 1
ATOM 1813 N N . SER A 1 226 ? 9.747 3.651 -15.831 1.00 97.38 226 SER A N 1
ATOM 1814 C CA . SER A 1 226 ? 9.641 4.919 -15.097 1.00 97.38 226 SER A CA 1
ATOM 1815 C C . SER A 1 226 ? 8.261 5.127 -14.460 1.00 97.38 226 SER A C 1
ATOM 1817 O O . SER A 1 226 ? 8.178 5.522 -13.297 1.00 97.38 226 SER A O 1
ATOM 1819 N N . GLU A 1 227 ? 7.186 4.807 -15.182 1.00 97.12 227 GLU A N 1
ATOM 1820 C CA . GLU A 1 227 ? 5.809 4.878 -14.683 1.00 97.12 227 GLU A CA 1
ATOM 1821 C C . GLU A 1 227 ? 5.553 3.834 -13.598 1.00 97.12 227 GLU A C 1
ATOM 1823 O O . GLU A 1 227 ? 4.954 4.155 -12.574 1.00 97.12 227 GLU A O 1
ATOM 1828 N N . LEU A 1 228 ? 6.047 2.604 -13.781 1.00 97.38 228 LEU A N 1
ATOM 1829 C CA . LEU A 1 228 ? 5.944 1.542 -12.782 1.00 97.38 228 LEU A CA 1
ATOM 1830 C C . LEU A 1 228 ? 6.605 1.965 -11.470 1.00 97.38 228 LEU A C 1
ATOM 1832 O O . LEU A 1 228 ? 6.005 1.818 -10.405 1.00 97.38 228 LEU A O 1
ATOM 1836 N N . LEU A 1 229 ? 7.825 2.500 -11.537 1.00 97.06 229 LEU A N 1
ATOM 1837 C CA . LEU A 1 229 ? 8.562 2.960 -10.363 1.00 97.06 229 LEU A CA 1
ATOM 1838 C C . LEU A 1 229 ? 7.848 4.131 -9.685 1.00 97.06 229 LEU A C 1
ATOM 1840 O O . LEU A 1 229 ? 7.633 4.079 -8.474 1.00 97.06 229 LEU A O 1
ATOM 1844 N N . ALA A 1 230 ? 7.408 5.130 -10.453 1.00 93.62 230 ALA A N 1
ATOM 1845 C CA . ALA A 1 230 ? 6.674 6.275 -9.923 1.00 93.62 230 ALA A CA 1
ATOM 1846 C C . ALA A 1 230 ? 5.358 5.851 -9.247 1.00 93.62 230 ALA A C 1
ATOM 1848 O O . ALA A 1 230 ? 5.100 6.216 -8.100 1.00 93.62 230 ALA A O 1
ATOM 1849 N N . ALA A 1 231 ? 4.557 5.008 -9.900 1.00 91.19 231 ALA A N 1
ATOM 1850 C CA . ALA A 1 231 ? 3.286 4.525 -9.359 1.00 91.19 231 ALA A CA 1
ATOM 1851 C C . ALA A 1 231 ? 3.460 3.559 -8.169 1.00 91.19 231 ALA A C 1
ATOM 1853 O O . ALA A 1 231 ? 2.582 3.442 -7.306 1.00 91.19 231 ALA A O 1
ATOM 1854 N N . SER A 1 232 ? 4.626 2.912 -8.083 1.00 91.75 232 SER A N 1
ATOM 1855 C CA . SER A 1 232 ? 5.067 2.125 -6.926 1.00 91.75 232 SER A CA 1
ATOM 1856 C C . SER A 1 232 ? 5.720 2.981 -5.832 1.00 91.75 232 SER A C 1
ATOM 1858 O O . SER A 1 232 ? 6.150 2.439 -4.814 1.00 91.75 232 SER A O 1
ATOM 1860 N N . MET A 1 233 ? 5.809 4.304 -6.006 1.00 89.69 233 MET A N 1
ATOM 1861 C CA . MET A 1 233 ? 6.479 5.227 -5.080 1.00 89.69 233 MET A CA 1
ATOM 1862 C C . MET A 1 233 ? 7.940 4.832 -4.833 1.00 89.69 233 MET A C 1
ATOM 1864 O O . MET A 1 233 ? 8.410 4.799 -3.696 1.00 89.69 233 MET A O 1
ATOM 1868 N N . ILE A 1 234 ? 8.661 4.437 -5.878 1.00 92.56 234 ILE A N 1
ATOM 1869 C CA . ILE A 1 234 ? 10.078 4.082 -5.820 1.00 92.56 234 ILE A CA 1
ATOM 1870 C C . ILE A 1 234 ? 10.878 5.202 -6.478 1.00 92.56 234 ILE A C 1
ATOM 1872 O O . ILE A 1 234 ? 10.861 5.363 -7.695 1.00 92.56 234 ILE A O 1
ATOM 1876 N N . GLU A 1 235 ? 11.611 5.953 -5.658 1.00 92.50 235 GLU A N 1
ATOM 1877 C CA . GLU A 1 235 ? 12.549 6.965 -6.138 1.00 92.50 235 GLU A CA 1
ATOM 1878 C C . GLU A 1 235 ? 13.725 6.307 -6.874 1.00 92.50 235 GLU A C 1
ATOM 1880 O O . GLU A 1 235 ? 14.282 5.298 -6.423 1.00 92.50 235 GLU A O 1
ATOM 1885 N N . VAL A 1 236 ? 14.101 6.888 -8.013 1.00 94.25 236 VAL A N 1
ATOM 1886 C CA . VAL A 1 236 ? 15.203 6.406 -8.847 1.00 94.25 236 VAL A CA 1
ATOM 1887 C C . VAL A 1 236 ? 16.542 6.807 -8.220 1.00 94.25 236 VAL A C 1
ATOM 1889 O O . VAL A 1 236 ? 16.846 7.988 -8.082 1.00 94.25 236 VAL A O 1
ATOM 1892 N N . ASP A 1 237 ? 17.384 5.826 -7.873 1.00 93.44 237 ASP A N 1
ATOM 1893 C CA . ASP A 1 237 ? 18.758 6.077 -7.402 1.00 93.44 237 ASP A CA 1
ATOM 1894 C C . ASP A 1 237 ? 19.678 6.334 -8.604 1.00 93.44 237 ASP A C 1
ATOM 1896 O O . ASP A 1 237 ? 20.397 5.441 -9.060 1.00 93.44 237 ASP A O 1
ATOM 1900 N N . GLU A 1 238 ? 19.651 7.565 -9.123 1.00 91.19 238 GLU A N 1
ATOM 1901 C CA . GLU A 1 238 ? 20.446 7.975 -10.291 1.00 91.19 238 GLU A CA 1
ATOM 1902 C C . GLU A 1 238 ? 21.948 7.719 -10.102 1.00 91.19 238 GLU A C 1
ATOM 1904 O O . GLU A 1 238 ? 22.655 7.349 -11.042 1.00 91.19 238 GLU A O 1
ATOM 1909 N N . ARG A 1 239 ? 22.444 7.856 -8.866 1.00 91.56 239 ARG A N 1
ATOM 1910 C CA . ARG A 1 239 ? 23.866 7.704 -8.539 1.00 91.56 239 ARG A CA 1
ATOM 1911 C C . ARG A 1 239 ? 24.353 6.263 -8.681 1.00 91.56 239 ARG A C 1
ATOM 1913 O O . ARG A 1 239 ? 25.517 6.047 -9.015 1.00 91.56 239 ARG A O 1
ATOM 1920 N N . HIS A 1 240 ? 23.498 5.278 -8.418 1.00 92.44 240 HIS A N 1
ATOM 1921 C CA . HIS A 1 240 ? 23.845 3.852 -8.502 1.00 92.44 240 HIS A CA 1
ATOM 1922 C C . HIS A 1 240 ? 22.925 3.096 -9.455 1.00 92.44 240 HIS A C 1
ATOM 1924 O O . HIS A 1 240 ? 22.648 1.907 -9.253 1.00 92.44 240 HIS A O 1
ATOM 1930 N N . MET A 1 241 ? 22.469 3.802 -10.489 1.00 93.19 241 MET A N 1
ATOM 1931 C CA . MET A 1 241 ? 21.425 3.358 -11.397 1.00 93.19 241 MET A CA 1
ATOM 1932 C C . MET A 1 241 ? 21.733 1.983 -11.998 1.00 93.19 241 MET A C 1
ATOM 1934 O O . MET A 1 241 ? 20.984 1.030 -11.807 1.00 93.19 241 MET A O 1
ATOM 1938 N N . THR A 1 242 ? 22.884 1.847 -12.653 1.00 91.62 242 THR A N 1
ATOM 1939 C CA . THR A 1 242 ? 23.264 0.628 -13.384 1.00 91.62 242 THR A CA 1
ATOM 1940 C C . THR A 1 242 ? 23.845 -0.464 -12.486 1.00 91.62 242 THR A C 1
ATOM 1942 O O . THR A 1 242 ? 23.617 -1.643 -12.729 1.00 91.62 242 THR A O 1
ATOM 1945 N N . SER A 1 243 ? 24.586 -0.093 -11.438 1.00 90.94 243 SER A N 1
ATOM 1946 C CA . SER A 1 243 ? 25.337 -1.047 -10.610 1.00 90.94 243 SER A CA 1
ATOM 1947 C C . SER A 1 243 ? 24.526 -1.665 -9.474 1.00 90.94 243 SER A C 1
ATOM 1949 O O . SER A 1 243 ? 24.862 -2.751 -9.006 1.00 90.94 243 SER A O 1
ATOM 1951 N N . ARG A 1 244 ? 23.481 -0.981 -8.986 1.00 93.50 244 ARG A N 1
ATOM 1952 C CA . ARG A 1 244 ? 22.682 -1.457 -7.844 1.00 93.50 244 ARG A CA 1
ATOM 1953 C C . ARG A 1 244 ? 21.188 -1.306 -8.036 1.00 93.50 244 ARG A C 1
ATOM 1955 O O . ARG A 1 244 ? 20.462 -2.207 -7.634 1.00 93.50 244 ARG A O 1
ATOM 1962 N N . PHE A 1 245 ? 20.721 -0.178 -8.560 1.00 96.06 245 PHE A N 1
ATOM 1963 C CA . PHE A 1 245 ? 19.291 0.109 -8.602 1.00 96.06 245 PHE A CA 1
ATOM 1964 C C . PHE A 1 245 ? 18.567 -0.806 -9.588 1.00 96.06 245 PHE A C 1
ATOM 1966 O O . PHE A 1 245 ? 17.741 -1.602 -9.148 1.00 96.06 245 PHE A O 1
ATOM 1973 N N . VAL A 1 246 ? 18.947 -0.776 -10.870 1.00 96.12 246 VAL A N 1
ATOM 1974 C CA . VAL A 1 246 ? 18.353 -1.625 -11.915 1.00 96.12 246 VAL A CA 1
ATOM 1975 C C . VAL A 1 246 ? 18.417 -3.113 -11.543 1.00 96.12 246 VAL A C 1
ATOM 1977 O O . VAL A 1 246 ? 17.348 -3.719 -11.460 1.00 96.12 246 VAL A O 1
ATOM 1980 N N . PRO A 1 247 ? 19.584 -3.700 -11.183 1.00 96.12 247 PRO A N 1
ATOM 1981 C CA . PRO A 1 247 ? 19.639 -5.111 -10.794 1.00 96.12 247 PRO A CA 1
ATOM 1982 C C . PRO A 1 247 ? 18.720 -5.468 -9.620 1.00 96.12 247 PRO A C 1
ATOM 1984 O O . PRO A 1 247 ? 18.176 -6.564 -9.572 1.00 96.12 247 PRO A O 1
ATOM 1987 N N . ARG A 1 248 ? 18.513 -4.555 -8.659 1.00 96.69 248 ARG A N 1
ATOM 1988 C CA . ARG A 1 248 ? 17.612 -4.802 -7.521 1.00 96.69 248 ARG A CA 1
ATOM 1989 C C . ARG A 1 248 ? 16.139 -4.730 -7.902 1.00 96.69 248 ARG A C 1
ATOM 1991 O O . ARG A 1 248 ? 15.347 -5.430 -7.275 1.00 96.69 248 ARG A O 1
ATOM 1998 N N . ILE A 1 249 ? 15.763 -3.884 -8.860 1.00 97.81 249 ILE A N 1
ATOM 1999 C CA . ILE A 1 249 ? 14.392 -3.848 -9.382 1.00 97.81 249 ILE A CA 1
ATOM 2000 C C . ILE A 1 249 ? 14.108 -5.127 -10.169 1.00 97.81 249 ILE A C 1
ATOM 2002 O O . ILE A 1 249 ? 13.113 -5.789 -9.891 1.00 97.81 249 ILE A O 1
ATOM 2006 N N . GLU A 1 250 ? 15.012 -5.528 -11.062 1.00 96.81 250 GLU A N 1
ATOM 2007 C CA . GLU A 1 250 ? 14.878 -6.763 -11.849 1.00 96.81 250 GLU A CA 1
ATOM 2008 C C . GLU A 1 250 ? 14.812 -7.997 -10.942 1.00 96.81 250 GLU A C 1
ATOM 2010 O O . GLU A 1 250 ? 13.847 -8.753 -11.010 1.00 96.81 250 GLU A O 1
ATOM 2015 N N . ALA A 1 251 ? 15.725 -8.117 -9.971 1.00 97.38 251 ALA A N 1
ATOM 2016 C CA . ALA A 1 251 ? 15.684 -9.195 -8.981 1.00 97.38 251 ALA A CA 1
ATOM 2017 C C . ALA A 1 251 ? 14.405 -9.175 -8.123 1.00 97.38 251 ALA A C 1
ATOM 2019 O O . ALA A 1 251 ? 13.952 -10.213 -7.640 1.00 97.38 251 ALA A O 1
ATOM 2020 N N . SER A 1 252 ? 13.807 -7.998 -7.907 1.00 97.56 252 SER A N 1
ATOM 2021 C CA . SER A 1 252 ? 12.522 -7.895 -7.210 1.00 97.56 252 SER A CA 1
ATOM 2022 C C . SER A 1 252 ? 11.384 -8.453 -8.059 1.00 97.56 252 SER A C 1
ATOM 2024 O O . SER A 1 252 ? 10.552 -9.174 -7.520 1.00 97.56 252 SER A O 1
ATOM 2026 N N . LEU A 1 253 ? 11.355 -8.166 -9.364 1.00 97.75 253 LEU A N 1
ATOM 2027 C CA . LEU A 1 253 ? 10.375 -8.741 -10.291 1.00 97.75 253 LEU A CA 1
ATOM 2028 C C . LEU A 1 253 ? 10.528 -10.263 -10.382 1.00 97.75 253 LEU A C 1
ATOM 2030 O O . LEU A 1 253 ? 9.548 -10.979 -10.191 1.00 97.75 253 LEU A O 1
ATOM 2034 N N . GLU A 1 254 ? 11.754 -10.756 -10.555 1.00 97.50 254 GLU A N 1
ATOM 2035 C CA . GLU A 1 254 ? 12.057 -12.195 -10.559 1.00 97.50 254 GLU A CA 1
ATOM 2036 C C . GLU A 1 254 ? 11.607 -12.874 -9.260 1.00 97.50 254 GLU A C 1
ATOM 2038 O O . GLU A 1 254 ? 10.998 -13.944 -9.278 1.00 97.50 254 GLU A O 1
ATOM 2043 N N . LYS A 1 255 ? 11.848 -12.236 -8.109 1.00 96.88 255 LYS A N 1
ATOM 2044 C CA . LYS A 1 255 ? 11.385 -12.745 -6.816 1.00 96.88 255 LYS A CA 1
ATOM 2045 C C . LYS A 1 255 ? 9.860 -12.804 -6.731 1.00 96.88 255 LYS A C 1
ATOM 2047 O O . LYS A 1 255 ? 9.329 -13.787 -6.216 1.00 96.88 255 LYS A O 1
ATOM 2052 N N . LEU A 1 256 ? 9.153 -11.775 -7.201 1.00 97.12 256 LEU A N 1
ATOM 2053 C CA . LEU A 1 256 ? 7.688 -11.771 -7.213 1.00 97.12 256 LEU A CA 1
ATOM 2054 C C . LEU A 1 256 ? 7.130 -12.888 -8.106 1.00 97.12 256 LEU A C 1
ATOM 2056 O O . LEU A 1 256 ? 6.136 -13.511 -7.728 1.00 97.12 256 LEU A O 1
ATOM 2060 N N . GLU A 1 257 ? 7.766 -13.155 -9.249 1.00 96.12 257 GLU A N 1
ATOM 2061 C CA . GLU A 1 257 ? 7.399 -14.244 -10.165 1.00 96.12 257 GLU A CA 1
ATOM 2062 C C . GLU A 1 257 ? 7.643 -15.605 -9.505 1.00 96.12 257 GLU A C 1
ATOM 2064 O O . GLU A 1 257 ? 6.741 -16.440 -9.446 1.00 96.12 257 GLU A O 1
ATOM 2069 N N . ALA A 1 258 ? 8.812 -15.799 -8.888 1.00 95.44 258 ALA A N 1
ATOM 2070 C CA . ALA A 1 258 ? 9.147 -17.023 -8.161 1.00 95.44 258 ALA A CA 1
ATOM 2071 C C . ALA A 1 258 ? 8.206 -17.298 -6.972 1.00 95.44 258 ALA A C 1
ATOM 2073 O O . ALA A 1 258 ? 7.946 -18.452 -6.632 1.00 95.44 258 ALA A O 1
ATOM 2074 N N . MET A 1 259 ? 7.678 -16.248 -6.337 1.00 94.19 259 MET A N 1
ATOM 2075 C CA . MET A 1 259 ? 6.680 -16.357 -5.267 1.00 94.19 259 MET A CA 1
ATOM 2076 C C . MET A 1 259 ? 5.248 -16.565 -5.783 1.00 94.19 259 MET A C 1
ATOM 2078 O O . MET A 1 259 ? 4.339 -16.752 -4.973 1.00 94.19 259 MET A O 1
ATOM 2082 N N . GLY A 1 260 ? 5.025 -16.508 -7.100 1.00 92.94 260 GLY A N 1
ATOM 2083 C CA . GLY A 1 260 ? 3.696 -16.565 -7.707 1.00 92.94 260 GLY A CA 1
ATOM 2084 C C . GLY A 1 260 ? 2.814 -15.362 -7.363 1.00 92.94 260 GLY A C 1
ATOM 2085 O O . GLY A 1 260 ? 1.591 -15.471 -7.431 1.00 92.94 260 GLY A O 1
ATOM 2086 N N . ILE A 1 261 ? 3.413 -14.235 -6.956 1.00 93.69 261 ILE A N 1
ATOM 2087 C CA . ILE A 1 261 ? 2.700 -12.968 -6.731 1.00 93.69 261 ILE A CA 1
ATOM 2088 C C . ILE A 1 261 ? 2.397 -12.309 -8.076 1.00 93.69 261 ILE A C 1
ATOM 2090 O O . ILE A 1 261 ? 1.296 -11.800 -8.267 1.00 93.69 261 ILE A O 1
ATOM 2094 N N . ILE A 1 262 ? 3.355 -12.352 -9.006 1.00 95.50 262 ILE A N 1
ATOM 2095 C CA . ILE A 1 262 ? 3.150 -12.021 -10.420 1.00 95.50 262 ILE A CA 1
ATOM 2096 C C . ILE A 1 262 ? 3.211 -13.307 -11.252 1.00 95.50 262 ILE A C 1
ATOM 2098 O O . ILE A 1 262 ? 3.729 -14.330 -10.802 1.00 95.50 262 ILE A O 1
ATOM 2102 N N . GLY A 1 263 ? 2.633 -13.260 -12.448 1.00 93.81 263 GLY A N 1
ATOM 2103 C CA . GLY A 1 263 ? 2.848 -14.263 -13.483 1.00 93.81 263 GLY A CA 1
ATOM 2104 C C . GLY A 1 263 ? 4.142 -13.964 -14.236 1.00 93.81 263 GLY A C 1
ATOM 2105 O O . GLY A 1 263 ? 5.175 -13.698 -13.634 1.00 93.81 263 GLY A O 1
ATOM 2106 N N . LYS A 1 264 ? 4.071 -13.965 -15.567 1.00 92.50 264 LYS A N 1
ATOM 2107 C CA . LYS A 1 264 ? 5.221 -13.650 -16.415 1.00 92.50 264 LYS A CA 1
ATOM 2108 C C . LYS A 1 264 ? 5.520 -12.149 -16.413 1.00 92.50 264 LYS A C 1
ATOM 2110 O O . LYS A 1 264 ? 4.598 -11.335 -16.520 1.00 92.50 264 LYS A O 1
ATOM 2115 N N . GLN A 1 265 ? 6.804 -11.807 -16.382 1.00 94.31 265 GLN A N 1
ATOM 2116 C CA . GLN A 1 265 ? 7.312 -10.472 -16.701 1.00 94.31 265 GLN A CA 1
ATOM 2117 C C . GLN A 1 265 ? 8.128 -10.505 -18.002 1.00 94.31 265 GLN A C 1
ATOM 2119 O O . GLN A 1 265 ? 8.874 -11.453 -18.256 1.00 94.31 265 GLN A O 1
ATOM 2124 N N . LEU A 1 266 ? 7.929 -9.508 -18.865 1.00 94.06 266 LEU A N 1
ATOM 2125 C CA . LEU A 1 266 ? 8.615 -9.393 -20.150 1.00 94.06 266 LEU A CA 1
ATOM 2126 C C . LEU A 1 266 ? 8.944 -7.930 -20.452 1.00 94.06 266 LEU A C 1
ATOM 2128 O O . LEU A 1 266 ? 8.047 -7.098 -20.581 1.00 94.06 266 LEU A O 1
ATOM 2132 N N . CYS A 1 267 ? 10.229 -7.633 -20.643 1.00 95.06 267 CYS A N 1
ATOM 2133 C CA . CYS A 1 267 ? 10.657 -6.379 -21.252 1.00 95.06 267 CYS A CA 1
ATOM 2134 C C . CYS A 1 267 ? 10.390 -6.446 -22.762 1.00 95.06 267 CYS A C 1
ATOM 2136 O O . CYS A 1 267 ? 10.995 -7.246 -23.470 1.00 95.06 267 CYS A O 1
ATOM 2138 N N . MET A 1 268 ? 9.463 -5.626 -23.252 1.00 93.38 268 MET A N 1
ATOM 2139 C CA . MET A 1 268 ? 9.068 -5.567 -24.665 1.00 93.38 268 MET A CA 1
ATOM 2140 C C . MET A 1 268 ? 9.964 -4.652 -25.504 1.00 93.38 268 MET A C 1
ATOM 2142 O O . MET A 1 268 ? 9.805 -4.566 -26.718 1.00 93.38 268 MET A O 1
ATOM 2146 N N . THR A 1 269 ? 10.853 -3.905 -24.855 1.00 90.94 269 THR A N 1
ATOM 2147 C CA . THR A 1 269 ? 11.796 -2.997 -25.507 1.00 90.94 269 THR A CA 1
ATOM 2148 C C . THR A 1 269 ? 13.197 -3.573 -25.380 1.00 90.94 269 THR A C 1
ATOM 2150 O O . THR A 1 269 ? 13.622 -3.895 -24.271 1.00 90.94 269 THR A O 1
ATOM 2153 N N . ASP A 1 270 ? 13.924 -3.669 -26.489 1.00 87.12 270 ASP A N 1
ATOM 2154 C CA . ASP A 1 270 ? 15.331 -4.061 -26.455 1.00 87.12 270 ASP A CA 1
ATOM 2155 C C . ASP A 1 270 ? 16.172 -2.933 -25.849 1.00 87.12 270 ASP A C 1
ATOM 2157 O O . ASP A 1 270 ? 16.214 -1.814 -26.363 1.00 87.12 270 ASP A O 1
ATOM 2161 N N . VAL A 1 271 ? 16.838 -3.232 -24.733 1.00 90.69 271 VAL A N 1
ATOM 2162 C CA . VAL A 1 271 ? 17.738 -2.306 -24.037 1.00 90.69 271 VAL A CA 1
ATOM 2163 C C . VAL A 1 271 ? 19.170 -2.797 -24.219 1.00 90.69 271 VAL A C 1
ATOM 2165 O O . VAL A 1 271 ? 19.584 -3.780 -23.601 1.00 90.69 271 VAL A O 1
ATOM 2168 N N . ASP A 1 272 ? 19.946 -2.095 -25.043 1.00 90.62 272 ASP A N 1
ATOM 2169 C CA . ASP A 1 272 ? 21.358 -2.411 -25.259 1.00 90.62 272 ASP A CA 1
ATOM 2170 C C . ASP A 1 272 ? 22.215 -1.931 -24.078 1.00 90.62 272 ASP A C 1
ATOM 2172 O O . ASP A 1 272 ? 22.611 -0.767 -23.983 1.00 90.62 272 ASP A O 1
ATOM 2176 N N . ARG A 1 273 ? 22.532 -2.858 -23.167 1.00 90.75 273 ARG A N 1
ATOM 2177 C CA . ARG A 1 273 ? 23.314 -2.574 -21.951 1.00 90.75 273 ARG A CA 1
ATOM 2178 C C . ARG A 1 273 ? 24.785 -2.234 -22.215 1.00 90.75 273 ARG A C 1
ATOM 2180 O O . ARG A 1 273 ? 25.484 -1.854 -21.275 1.00 90.75 273 ARG A O 1
ATOM 2187 N N . ASN A 1 274 ? 25.262 -2.343 -23.455 1.00 88.94 274 ASN A N 1
ATOM 2188 C CA . ASN A 1 274 ? 26.634 -1.975 -23.810 1.00 88.94 274 ASN A CA 1
ATOM 2189 C C . ASN A 1 274 ? 26.797 -0.466 -24.054 1.00 88.94 274 ASN A C 1
ATOM 2191 O O . ASN A 1 274 ? 27.922 0.031 -24.102 1.00 88.94 274 ASN A O 1
ATOM 2195 N N . GLN A 1 275 ? 25.698 0.283 -24.188 1.00 87.19 275 GLN A N 1
ATOM 2196 C CA . GLN A 1 275 ? 25.745 1.723 -24.438 1.00 87.19 275 GLN A CA 1
ATOM 2197 C C . GLN A 1 275 ? 25.943 2.527 -23.153 1.00 87.19 275 GLN A C 1
ATOM 2199 O O . GLN A 1 275 ? 25.332 2.259 -22.125 1.00 87.19 275 GLN A O 1
ATOM 2204 N N . THR A 1 276 ? 26.716 3.612 -23.210 1.00 79.50 276 THR A N 1
ATOM 2205 C CA . THR A 1 276 ? 27.069 4.446 -22.041 1.00 79.50 276 THR A CA 1
ATOM 2206 C C . THR A 1 276 ? 25.865 5.011 -21.265 1.00 79.50 276 THR A C 1
ATOM 2208 O O . THR A 1 276 ? 26.007 5.388 -20.103 1.00 79.50 276 THR A O 1
ATOM 2211 N N . ARG A 1 277 ? 24.675 5.105 -21.876 1.00 82.56 277 ARG A N 1
ATOM 2212 C CA . ARG A 1 277 ? 23.464 5.702 -21.274 1.00 82.56 277 ARG A CA 1
ATOM 2213 C C . ARG A 1 277 ? 22.240 4.780 -21.274 1.00 82.56 277 ARG A C 1
ATOM 2215 O O . ARG A 1 277 ? 21.124 5.275 -21.124 1.00 82.56 277 ARG A O 1
ATOM 2222 N N . TRP A 1 278 ? 22.453 3.464 -21.335 1.00 92.88 278 TRP A N 1
ATOM 2223 C CA . TRP A 1 278 ? 21.381 2.461 -21.398 1.00 92.88 278 TRP A CA 1
ATOM 2224 C C . TRP A 1 278 ? 20.371 2.544 -20.242 1.00 92.88 278 TRP A C 1
ATOM 2226 O O . TRP A 1 278 ? 19.238 2.095 -20.367 1.00 92.88 278 TRP A O 1
ATOM 2236 N N . SER A 1 279 ? 20.742 3.146 -19.107 1.00 92.06 279 SER A N 1
ATOM 2237 C CA . SER A 1 279 ? 19.830 3.340 -17.976 1.00 92.06 279 SER A CA 1
ATOM 2238 C C . SER A 1 279 ? 18.628 4.231 -18.298 1.00 92.06 279 SER A C 1
ATOM 2240 O O . SER A 1 279 ? 17.565 4.043 -17.707 1.00 92.06 279 SER A O 1
ATOM 2242 N N . LYS A 1 280 ? 18.770 5.188 -19.226 1.00 92.56 280 LYS A N 1
ATOM 2243 C CA . LYS A 1 280 ? 17.642 6.005 -19.698 1.00 92.56 280 LYS A CA 1
ATOM 2244 C C . LYS A 1 280 ? 16.695 5.181 -20.563 1.00 92.56 280 LYS A C 1
ATOM 2246 O O . LYS A 1 280 ? 15.485 5.275 -20.383 1.00 92.56 280 LYS A O 1
ATOM 2251 N N . ASP A 1 281 ? 17.249 4.334 -21.421 1.00 93.69 281 ASP A N 1
ATOM 2252 C CA . ASP A 1 281 ? 16.470 3.434 -22.272 1.00 93.69 281 ASP A CA 1
ATOM 2253 C C . ASP A 1 281 ? 15.762 2.371 -21.429 1.00 93.69 281 ASP A C 1
ATOM 2255 O O . ASP A 1 281 ? 14.597 2.067 -21.662 1.00 93.69 281 ASP A O 1
ATOM 2259 N N . TRP A 1 282 ? 16.405 1.889 -20.361 1.00 96.44 282 TRP A N 1
ATOM 2260 C CA . TRP A 1 282 ? 15.769 1.020 -19.373 1.00 96.44 282 TRP A CA 1
ATOM 2261 C C . TRP A 1 282 ? 14.598 1.710 -18.666 1.00 96.44 282 TRP A C 1
ATOM 2263 O O . TRP A 1 282 ? 13.536 1.113 -18.536 1.00 96.44 282 TRP A O 1
ATOM 2273 N N . LEU A 1 283 ? 14.724 2.977 -18.261 1.00 97.00 283 LEU A N 1
ATOM 2274 C CA . LEU A 1 283 ? 13.593 3.720 -17.684 1.00 97.00 283 LEU A CA 1
ATOM 2275 C C . LEU A 1 283 ? 12.444 3.912 -18.686 1.00 97.00 283 LEU A C 1
ATOM 2277 O O . LEU A 1 283 ? 11.281 3.889 -18.286 1.00 97.00 283 LEU A O 1
ATOM 2281 N N . ALA A 1 284 ? 12.761 4.092 -19.968 1.00 96.56 284 ALA A N 1
ATOM 2282 C CA . ALA A 1 284 ? 11.781 4.235 -21.045 1.00 96.56 284 ALA A CA 1
ATOM 2283 C C . ALA A 1 284 ? 11.237 2.893 -21.574 1.00 96.56 284 ALA A C 1
ATOM 2285 O O . ALA A 1 284 ? 10.278 2.881 -22.348 1.00 96.56 284 ALA A O 1
ATOM 2286 N N . SER A 1 285 ? 11.832 1.768 -21.171 1.00 96.88 285 SER A N 1
ATOM 2287 C CA . SER A 1 285 ? 11.442 0.443 -21.643 1.00 96.88 285 SER A CA 1
ATOM 2288 C C . SER A 1 285 ? 10.036 0.074 -21.179 1.00 96.88 285 SER A C 1
ATOM 2290 O O . SER A 1 285 ? 9.616 0.404 -20.064 1.00 96.88 285 SER A O 1
ATOM 2292 N N . ARG A 1 286 ? 9.291 -0.607 -22.053 1.00 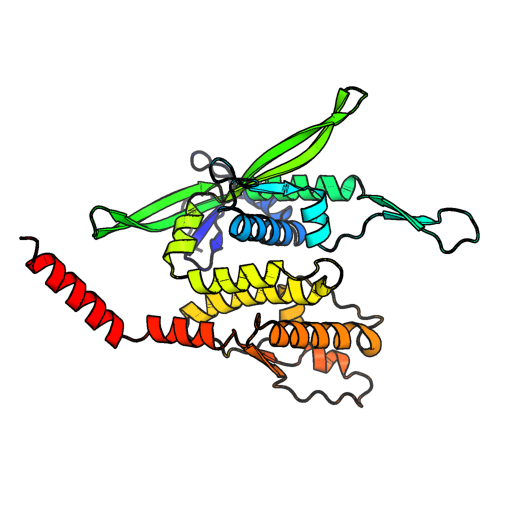97.62 286 ARG A N 1
ATOM 2293 C CA . ARG A 1 286 ? 7.934 -1.080 -21.772 1.00 97.62 286 ARG A CA 1
ATOM 2294 C C . ARG A 1 286 ? 7.962 -2.513 -21.275 1.00 97.62 286 ARG A C 1
ATOM 2296 O O . ARG A 1 286 ? 8.567 -3.372 -21.907 1.00 97.62 286 ARG A O 1
ATOM 2303 N N . TRP A 1 287 ? 7.263 -2.761 -20.178 1.00 97.50 287 TRP A N 1
ATOM 2304 C CA . TRP A 1 287 ? 7.179 -4.063 -19.535 1.00 97.50 287 TRP A CA 1
ATOM 2305 C C . TRP A 1 287 ? 5.742 -4.555 -19.522 1.00 97.50 287 TRP A C 1
ATOM 2307 O O . TRP A 1 287 ? 4.831 -3.845 -19.091 1.00 97.50 287 TRP A O 1
ATOM 2317 N N . GLU A 1 288 ? 5.551 -5.788 -19.962 1.00 96.44 288 GLU A N 1
ATOM 2318 C CA . GLU A 1 288 ? 4.338 -6.548 -19.704 1.00 96.44 288 GLU A CA 1
ATOM 2319 C C . GLU A 1 288 ? 4.546 -7.335 -18.406 1.00 96.44 288 GLU A C 1
ATOM 2321 O O . GLU A 1 288 ? 5.485 -8.123 -18.296 1.00 96.44 288 GLU A O 1
ATOM 2326 N N . ILE A 1 289 ? 3.705 -7.086 -17.400 1.00 96.75 289 ILE A N 1
ATOM 2327 C CA . ILE A 1 289 ? 3.769 -7.767 -16.102 1.00 96.75 289 ILE A CA 1
ATOM 2328 C C . ILE A 1 289 ? 2.387 -8.336 -15.806 1.00 96.75 289 ILE A C 1
ATOM 2330 O O . ILE A 1 289 ? 1.474 -7.621 -15.378 1.00 96.75 289 ILE A O 1
ATOM 2334 N N . LEU A 1 290 ? 2.239 -9.629 -16.072 1.00 95.06 290 LEU A N 1
ATOM 2335 C CA . LEU A 1 290 ? 0.961 -10.316 -15.985 1.00 95.06 290 LEU A CA 1
ATOM 2336 C C . LEU A 1 290 ? 0.644 -10.722 -14.539 1.00 95.06 290 LEU A C 1
ATOM 2338 O O . LEU A 1 290 ? 1.557 -11.028 -13.765 1.00 95.06 290 LEU A O 1
ATOM 2342 N N . PRO A 1 291 ? -0.644 -10.802 -14.170 1.00 93.31 291 PRO A N 1
ATOM 2343 C CA . PRO A 1 291 ? -1.037 -11.480 -12.949 1.00 93.31 291 PRO A CA 1
ATOM 2344 C C . PRO A 1 291 ? -0.738 -12.984 -13.013 1.00 93.31 291 PRO A C 1
ATOM 2346 O O . PRO A 1 291 ? -0.537 -13.538 -14.100 1.00 93.31 291 PRO A O 1
ATOM 2349 N N . PRO A 1 292 ? -0.751 -13.683 -11.864 1.00 92.75 292 PRO A N 1
ATOM 2350 C CA . PRO A 1 292 ? -0.650 -15.136 -11.838 1.00 92.75 292 PRO A CA 1
ATOM 2351 C C . PRO A 1 292 ? -1.705 -15.782 -12.744 1.00 92.75 292 PRO A C 1
ATOM 2353 O O . PRO A 1 292 ? -2.861 -15.358 -12.764 1.00 92.75 292 PRO A O 1
ATOM 2356 N N . LEU A 1 293 ? -1.334 -16.847 -13.465 1.00 90.25 293 LEU A N 1
ATOM 2357 C CA . LEU A 1 293 ? -2.219 -17.494 -14.446 1.00 90.25 293 LEU A CA 1
ATOM 2358 C C . LEU A 1 293 ? -3.570 -17.911 -13.843 1.00 90.25 293 LEU A C 1
ATOM 2360 O O . LEU A 1 293 ? -4.605 -17.767 -14.490 1.00 90.25 293 LEU A O 1
ATOM 2364 N N . LYS A 1 294 ? -3.558 -18.378 -12.589 1.00 87.81 294 LYS A N 1
ATOM 2365 C CA . LYS A 1 294 ? -4.764 -18.724 -11.827 1.00 87.81 294 LYS A CA 1
ATOM 2366 C C . LYS A 1 294 ? -5.748 -17.545 -11.765 1.00 87.81 294 LYS A C 1
ATOM 2368 O O . LYS A 1 294 ? -6.914 -17.721 -12.103 1.00 87.81 294 LYS A O 1
ATOM 2373 N N . LEU A 1 295 ? -5.252 -16.341 -11.461 1.00 86.69 295 LEU A N 1
ATOM 2374 C CA . LEU A 1 295 ? -6.050 -15.114 -11.404 1.00 86.69 295 LEU A CA 1
ATOM 2375 C C . LEU A 1 295 ? -6.691 -14.808 -12.768 1.00 86.69 295 LEU A C 1
ATOM 2377 O O . LEU A 1 295 ? -7.884 -14.523 -12.853 1.00 86.69 295 LEU A O 1
ATOM 2381 N N . ILE A 1 296 ? -5.908 -14.903 -13.850 1.00 88.06 296 ILE A N 1
ATOM 2382 C CA . ILE A 1 296 ? -6.392 -14.663 -15.219 1.00 88.06 296 ILE A CA 1
ATOM 2383 C C . ILE A 1 296 ? -7.524 -15.639 -15.559 1.00 88.06 296 ILE A C 1
ATOM 2385 O O . ILE A 1 296 ? -8.585 -15.221 -16.026 1.00 88.06 296 ILE A O 1
ATOM 2389 N N . GLN A 1 297 ? -7.321 -16.931 -15.293 1.00 87.00 297 GLN A N 1
ATOM 2390 C CA . GLN A 1 297 ? -8.310 -17.979 -15.553 1.00 87.00 297 GLN A CA 1
ATOM 2391 C C . GLN A 1 297 ? -9.600 -17.762 -14.755 1.00 87.00 297 GLN A C 1
ATOM 2393 O O . GLN A 1 297 ? -10.696 -17.954 -15.285 1.00 87.00 297 GLN A O 1
ATOM 2398 N N . GLU A 1 298 ? -9.488 -17.329 -13.502 1.00 83.94 298 GLU A N 1
ATOM 2399 C CA . GLU A 1 298 ? -10.629 -17.033 -12.636 1.00 83.94 298 GLU A CA 1
ATOM 2400 C C . GLU A 1 298 ? -11.453 -15.856 -13.175 1.00 83.94 298 GLU A C 1
ATOM 2402 O O . GLU A 1 298 ? -12.669 -15.989 -13.346 1.00 83.94 298 GLU A O 1
ATOM 2407 N N . TYR A 1 299 ? -10.813 -14.745 -13.557 1.00 79.81 299 TYR A N 1
ATOM 2408 C CA . TYR A 1 299 ? -11.509 -13.607 -14.175 1.00 79.81 299 TYR A CA 1
ATOM 2409 C C . TYR A 1 299 ? -12.120 -13.947 -15.540 1.00 79.81 299 TYR A C 1
ATOM 2411 O O . TYR A 1 299 ? -13.264 -13.573 -15.818 1.00 79.81 299 TYR A O 1
ATOM 2419 N N . GLN A 1 300 ? -11.425 -14.721 -16.376 1.00 81.19 300 GLN A N 1
ATOM 2420 C CA . GLN A 1 300 ? -11.969 -15.201 -17.651 1.00 81.19 300 GLN A CA 1
ATOM 2421 C C . GLN A 1 300 ? -13.193 -16.106 -17.447 1.00 81.19 300 GLN A C 1
ATOM 2423 O O . GLN A 1 300 ? -14.202 -15.961 -18.143 1.00 81.19 300 GLN A O 1
ATOM 2428 N N . ALA A 1 301 ? -13.154 -17.009 -16.462 1.00 78.69 301 ALA A N 1
ATOM 2429 C CA . ALA A 1 301 ? -14.279 -17.882 -16.135 1.00 78.69 301 ALA A CA 1
ATOM 2430 C C . ALA A 1 301 ? -15.507 -17.103 -15.631 1.00 78.69 301 ALA A C 1
ATOM 2432 O O . ALA A 1 301 ? -16.640 -17.535 -15.871 1.00 78.69 301 ALA A O 1
ATOM 2433 N N . MET A 1 302 ? -15.302 -15.966 -14.958 1.00 69.75 302 MET A N 1
ATOM 2434 C CA . MET A 1 302 ? -16.376 -15.074 -14.500 1.00 69.75 302 MET A CA 1
ATOM 2435 C C . MET A 1 302 ? -16.992 -14.254 -15.637 1.00 69.75 302 MET A C 1
ATOM 2437 O O . MET A 1 302 ? -18.216 -14.083 -15.684 1.00 69.75 302 MET A O 1
ATOM 2441 N N . ASN A 1 303 ? -16.166 -13.798 -16.578 1.00 67.44 303 ASN A N 1
ATOM 2442 C CA . ASN A 1 303 ? -16.612 -13.017 -17.731 1.00 67.44 303 ASN A CA 1
ATOM 2443 C C . ASN A 1 303 ? -17.242 -13.878 -18.842 1.00 67.44 303 ASN A C 1
ATOM 2445 O O . ASN A 1 303 ? -17.897 -13.336 -19.732 1.00 67.44 303 ASN A O 1
ATOM 2449 N N . ASN A 1 304 ? -17.140 -15.212 -18.769 1.00 64.56 304 ASN A N 1
ATOM 2450 C CA . ASN A 1 304 ? -17.717 -16.114 -19.763 1.00 64.56 304 ASN A CA 1
ATOM 2451 C C . ASN A 1 304 ? -19.272 -16.160 -19.693 1.00 64.56 304 ASN A C 1
ATOM 2453 O O . ASN A 1 304 ? -19.849 -16.633 -18.702 1.00 64.56 304 ASN A O 1
ATOM 2457 N N . PRO A 1 305 ? -19.994 -15.729 -20.750 1.00 54.50 305 PRO A N 1
ATOM 2458 C CA . PRO A 1 305 ? -21.459 -15.617 -20.757 1.00 54.50 305 PRO A CA 1
ATOM 2459 C C . PRO A 1 305 ? -22.201 -16.956 -20.587 1.00 54.50 305 PRO A C 1
ATOM 2461 O O . PRO A 1 305 ? -23.347 -16.976 -20.125 1.00 54.50 305 PRO A O 1
ATOM 2464 N N . LEU A 1 306 ? -21.560 -18.089 -20.893 1.00 48.75 306 LEU A N 1
ATOM 2465 C CA . LEU A 1 306 ? -22.162 -19.420 -20.756 1.00 48.75 306 LEU A CA 1
ATOM 2466 C C . LEU A 1 306 ? -22.414 -19.801 -19.285 1.00 48.75 306 LEU A C 1
ATOM 2468 O O . LEU A 1 306 ? -23.466 -20.361 -18.970 1.00 48.75 306 LEU A O 1
ATOM 2472 N N . ARG A 1 307 ? -21.531 -19.412 -18.353 1.00 48.72 307 ARG A N 1
ATOM 2473 C CA . ARG A 1 307 ? -21.745 -19.636 -16.908 1.00 48.72 307 ARG A CA 1
ATOM 2474 C C . ARG A 1 307 ? -22.769 -18.676 -16.301 1.00 48.72 307 ARG A C 1
ATOM 2476 O O . ARG A 1 307 ? -23.505 -19.094 -15.408 1.00 48.72 307 ARG A O 1
ATOM 2483 N N . LYS A 1 308 ? -22.910 -17.445 -16.818 1.00 46.97 308 LYS A N 1
ATOM 2484 C CA . LYS A 1 308 ? -24.020 -16.541 -16.437 1.00 46.97 308 LYS A CA 1
ATOM 2485 C C . LYS A 1 308 ? -25.385 -17.170 -16.750 1.00 46.97 308 LYS A C 1
ATOM 2487 O O . LYS A 1 308 ? -26.287 -17.110 -15.917 1.00 46.97 308 LYS A O 1
ATOM 2492 N N . ARG A 1 309 ? -25.525 -17.846 -17.900 1.00 45.00 309 ARG A N 1
ATOM 2493 C CA . ARG A 1 309 ? -26.760 -18.566 -18.277 1.00 45.00 309 ARG A CA 1
ATOM 2494 C C . ARG A 1 309 ? -27.031 -19.798 -17.415 1.00 45.00 309 ARG A C 1
ATOM 2496 O O . ARG A 1 309 ? -28.180 -20.004 -17.032 1.00 45.00 309 ARG A O 1
ATOM 2503 N N . VAL A 1 310 ? -26.008 -20.586 -17.072 1.00 48.38 310 VAL A N 1
ATOM 2504 C CA . VAL A 1 310 ? -26.172 -21.754 -16.184 1.00 48.38 310 VAL A CA 1
ATOM 2505 C C . VAL A 1 310 ? -26.536 -21.313 -14.765 1.00 48.38 310 VAL A C 1
ATOM 2507 O O . VAL A 1 310 ? -27.501 -21.825 -14.214 1.00 48.38 310 VAL A O 1
ATOM 2510 N N . ARG A 1 311 ? -25.869 -20.293 -14.207 1.00 46.31 311 ARG A N 1
ATOM 2511 C CA . ARG A 1 311 ? -26.175 -19.761 -12.865 1.00 46.31 311 ARG A CA 1
ATOM 2512 C C . ARG A 1 311 ? -27.578 -19.149 -12.781 1.00 46.31 311 ARG A C 1
ATOM 2514 O O . ARG A 1 311 ? -28.245 -19.300 -11.761 1.00 46.31 311 ARG A O 1
ATOM 2521 N N . ASN A 1 312 ? -28.045 -18.516 -13.861 1.00 45.97 312 ASN A N 1
ATOM 2522 C CA . ASN A 1 312 ? -29.430 -18.060 -13.966 1.00 45.97 312 ASN A CA 1
ATOM 2523 C C . ASN A 1 312 ? -30.409 -19.239 -14.063 1.00 45.97 312 ASN A C 1
ATOM 2525 O O . ASN A 1 312 ? -31.389 -19.236 -13.333 1.00 45.97 312 ASN A O 1
ATOM 2529 N N . LYS A 1 313 ? -30.124 -20.279 -14.861 1.00 43.66 313 LYS A N 1
ATOM 2530 C CA . LYS A 1 313 ? -30.973 -21.485 -14.948 1.00 43.66 313 LYS A CA 1
ATOM 2531 C C . LYS A 1 313 ? -31.075 -22.254 -13.626 1.00 43.66 313 LYS A C 1
ATOM 2533 O O . LYS A 1 313 ? -32.165 -22.710 -13.292 1.00 43.66 313 LYS A O 1
ATOM 2538 N N . THR A 1 314 ? -29.984 -22.390 -12.871 1.00 42.16 314 THR A N 1
ATOM 2539 C CA . THR A 1 314 ? -29.999 -23.068 -11.563 1.00 42.16 314 THR A CA 1
ATOM 2540 C C . THR A 1 314 ? -30.803 -22.267 -10.534 1.00 42.16 314 THR A C 1
ATOM 2542 O O . THR A 1 314 ? -31.637 -22.840 -9.844 1.00 42.16 314 THR A O 1
ATOM 2545 N N . ARG A 1 315 ? -30.664 -20.930 -10.516 1.00 48.25 315 ARG A N 1
ATOM 2546 C CA . ARG A 1 315 ? -31.485 -20.042 -9.668 1.00 48.25 315 ARG A CA 1
ATOM 2547 C C . ARG A 1 315 ? -32.973 -20.042 -10.034 1.00 48.25 315 ARG A C 1
ATOM 2549 O O . ARG A 1 315 ? -33.801 -19.851 -9.149 1.00 48.25 315 ARG A O 1
ATOM 2556 N N . THR A 1 316 ? -33.323 -20.221 -11.309 1.00 47.72 316 THR A N 1
ATOM 2557 C CA . THR A 1 316 ? -34.729 -20.354 -11.728 1.00 47.72 316 THR A CA 1
ATOM 2558 C C . THR A 1 316 ? -35.311 -21.694 -11.275 1.00 47.72 316 THR A C 1
ATOM 2560 O O . THR A 1 316 ? -36.396 -21.709 -10.707 1.00 47.72 316 THR A O 1
ATOM 2563 N N . ARG A 1 317 ? -34.560 -22.796 -11.411 1.00 45.06 317 ARG A N 1
ATOM 2564 C CA . ARG A 1 317 ? -35.000 -24.130 -10.966 1.00 45.06 317 ARG A CA 1
ATOM 2565 C C . ARG A 1 317 ? -35.151 -24.259 -9.450 1.00 45.06 317 ARG A C 1
ATOM 2567 O O . ARG A 1 317 ? -36.090 -24.899 -9.000 1.00 45.06 317 ARG A O 1
ATOM 2574 N N . GLU A 1 318 ? -34.278 -23.637 -8.660 1.00 41.53 318 GLU A N 1
ATOM 2575 C CA . GLU A 1 318 ? -34.418 -23.638 -7.195 1.00 41.53 318 GLU A CA 1
ATOM 2576 C C . GLU A 1 318 ? -35.665 -22.863 -6.736 1.00 41.53 318 GLU A C 1
ATOM 2578 O O . GLU A 1 318 ? -36.331 -23.292 -5.800 1.00 41.53 318 GLU A O 1
ATOM 2583 N N . ARG A 1 319 ? -36.041 -21.776 -7.432 1.00 48.69 319 ARG A N 1
ATOM 2584 C CA . ARG A 1 319 ? -37.274 -21.010 -7.152 1.00 48.69 319 ARG A CA 1
ATOM 2585 C C . ARG A 1 319 ? -38.555 -21.768 -7.499 1.00 48.69 319 ARG A C 1
ATOM 2587 O O . ARG A 1 319 ? -39.563 -21.547 -6.841 1.00 48.69 319 ARG A O 1
ATOM 2594 N N . GLU A 1 320 ? -38.512 -22.636 -8.504 1.00 46.97 320 GLU A N 1
ATOM 2595 C CA . GLU A 1 320 ? -39.644 -23.484 -8.910 1.00 46.97 320 GLU A CA 1
ATOM 2596 C C . GLU A 1 320 ? -39.834 -24.700 -7.987 1.00 46.97 320 GLU A C 1
ATOM 2598 O O . GLU A 1 320 ? -40.900 -25.299 -7.990 1.00 46.97 320 GLU A O 1
ATOM 2603 N N . GLN A 1 321 ? -38.830 -25.056 -7.176 1.00 46.88 321 GLN A N 1
ATOM 2604 C CA . GLN A 1 321 ? -38.904 -26.161 -6.209 1.00 46.88 321 GLN A CA 1
ATOM 2605 C C . GLN A 1 321 ? -39.259 -25.717 -4.778 1.00 46.88 321 GLN A C 1
ATOM 2607 O O . GLN A 1 321 ? -39.421 -26.565 -3.906 1.00 46.88 321 GLN A O 1
ATOM 2612 N N . THR A 1 322 ? -39.357 -24.405 -4.517 1.00 46.31 322 THR A N 1
ATOM 2613 C CA . THR A 1 322 ? -39.744 -23.843 -3.202 1.00 46.31 322 THR A CA 1
ATOM 2614 C C . THR A 1 322 ? -41.109 -23.140 -3.194 1.00 46.31 322 THR A C 1
ATOM 2616 O O . THR A 1 322 ? -41.429 -22.454 -2.222 1.00 46.31 322 THR A O 1
ATOM 2619 N N . GLN A 1 323 ? -41.903 -23.298 -4.258 1.00 41.28 323 GLN A N 1
ATOM 2620 C CA . GLN A 1 323 ? -43.333 -22.954 -4.299 1.00 41.28 323 GLN A CA 1
ATOM 2621 C C . GLN A 1 323 ? -44.176 -24.215 -4.145 1.00 41.28 323 GLN A C 1
ATOM 2623 O O . GLN A 1 323 ? -45.246 -24.108 -3.512 1.00 41.28 323 GLN A O 1
#

Organism: NCBI:txid2014872

Secondary structure (DSSP, 8-state):
----TTB-EEE-TTS-EEEEEETTEEPBHHHHHHHHTT--HHHHHHHHHHHHHHHHHTT-TTTEETTEEEEEHHHHHHHTTPPPPEEESSTT---EEE----HHHHHHHHHHHHHHHHEEEEEEEEEEETTEEEEEEEEEESEEEEEEEEE-TT--EEEEEEEEEE-TTHHHHHHTTTHHHHHHHHHHTTS-TTTTHHHHHHHHHHHHHHHHHHHHT-----EEHHHHHHHTT----GGGIIIIIHHHHHHHHHHHHHTTSS--EEE-S---TTSTTHHHHHHH-EEEEPPPHHHHHHHHHHH-HHHHHHHHHHHHHHHHS--

Radius of gyration: 22.97 Å; chains: 1; bounding box: 80×52×62 Å

pLDDT: mean 83.86, std 14.34, range [28.41, 98.0]

Sequence (323 aa):
MEAGDGEISYLASNTLEVYLGTPERPLEIPQALKQIRQLSESTVLTARIVLGLWNIRRHNDRVSKNGSVAILLEEILQWQGVQKHSRVAHPGTNKRYTDGYRTEQKQRVLQDLALLASCNVRGNCTITVKGKSVSIQVDGPYMRYSVVSRKTLLNERIIVGFLVSPGDWISTYEQHQNYYLAEVDSQIFKLNPQNDRYALRVALYLTERWREQAKQGDFSTPIMMSELLAASMIEVDERHMTSRFVPRIEASLEKLEAMGIIGKQLCMTDVDRNQTRWSKDWLASRWEILPPLKLIQEYQAMNNPLRKRVRNKTRTREREQTQ

Foldseek 3Di:
DDDDPQFDWDQDLLRKTKFFAWPVDTDGPVVRVVLVVVDDPLLVQLLLVLVLVLLLCCPPPVQHDPQWGWDWLLNSCQLLLHDFDWDDPDPPDPDIDGPGHDPVSSVSSVSSVVSQQRMWIWDWAWDQDPNDTDIDIDIGGQKDKDFDWDADPVRDTDTGTITIHGPPCVNRVVRVVCVVLSVLSNLLVVDRSNLLVLLSLLLSQLSVVVVSCLVVLHLFDWDQQLRSCVSSVHDQPPVCQPPPVVVSNVVSLVVCCVSLSWPDKDFPDDQDPVDPPSSVVNNRIIMGIHHRPVSSVVSVVVPDVVVVVVVVVVVVVVVVVVD

=== Feature glossary ===
The record interleaves many kinds of information about one protein. Here is each kind framed as the question it answers.

Q: What does the local fold look like, residue by residue?
A: A 3Di character summarizes, for each residue, the relative orientation of the Cα frame of its nearest spatial neighbor. Because it encodes fold topology rather than chemistry, 3Di alignments detect remote structural similarity that sequence alignment misses.

Q: Which residues are in helices, strands, or loops?
A: Secondary structure is the local, repeating backbone conformation. DSSP classifies it into eight states by reading the hydrogen-bond network: three helix types (H, G, I), two β types (E, B), two non-regular types (T, S), and unstructured coil (-).

Q: How big and how compact is the whole molecule?
A: Three whole-structure scalars: the radius of gyration (RMS distance of Cα from centroid, in Å), the count of Cα–Cα contacts (pairs closer than 8 Å and separated by more than four residues in sequence — i.e. tertiary, not local, contacts), and the bounding-box dimensions. Together they distinguish compact globular folds from extended fibres or disordered chains.

Q: How confident is the AlphaFold model at each residue?
A: For AlphaFold models, the B-factor field carries pLDDT — the model's own estimate of local accuracy on a 0–100 scale. Regions with pLDDT<50 should be treated as essentially unmodeled; they often correspond to intrinsically disordered segments.

Q: What family and function is it annotated with?
A: Functional annotations link the protein to curated databases. InterPro entries identify conserved domains and families by matching the sequence against member-database signatures (Pfam, PROSITE, CDD, …). Gene Ontology (GO) terms describe molecular function, biological process, and cellular component in a controlled vocabulary. CATH places the structure in a hierarchical fold classification (Class/Architecture/Topology/Homologous-superfamily). The organism is the source species.

Q: What known structures does this most resemble?
A: Nearest PDB neighbors are the top structural matches found by Foldseek when searching this structure against the entire Protein Data Bank. Each hit reports a TM-score (0 to 1; >0.5 almost always implies the same fold) and an E-value. These are *structural* homologs — they may share no detectable sequence similarity.

Q: Which residues are buried vs exposed?
A: Solvent-accessible surface area (SASA) is the area in Å² traced out by the centre of a 1.4 Å probe sphere (a water molecule) rolled over the protein's van der Waals surface (Shrake–Rupley / Lee–Richards construction). Buried residues have near-zero SASA; fully exposed residues can exceed 200 Å². The total SASA scales roughly with the number of surface residues.

Q: What are the backbone torsion angles?
A: φ (phi) and ψ (psi) are the two rotatable backbone dihedrals per residue: φ is the C(i-1)–N–Cα–C torsion, ψ is the N–Cα–C–N(i+1) torsion, both in degrees on (−180°, 180°]. α-helical residues cluster near (−60°, −45°); β-strand residues near (−120°, +130°). A Ramachandran plot is simply a scatter of (φ, ψ) for every residue.

Q: Are the domains correctly placed relative to each other?
A: Predicted aligned error is AlphaFold's pairwise confidence. Unlike pLDDT (per-residue), PAE is per-residue-pair and captures whether two parts of the structure are correctly placed relative to each other. Units are ångströms of expected positional error.

Q: What if only a Cα trace is available?
A: P-SEA three-state annotation labels each residue as helix, strand, or coil based purely on the geometry of the Cα trace. It serves as a fallback when the full backbone (and thus DSSP) is unavailable.

Q: What is the amino-acid chain?
A: This is the polypeptide sequence — one letter per residue, N-terminus first. Length ranges from a few dozen residues for small domains to over a thousand for large multi-domain proteins.

Q: What do the rendered images show?
A: The six renders are orthographic views along the three Cartesian axes in both directions. Representation (cartoon, sticks, or surface) and color scheme (sequence-rainbow or by-chain) vary across proteins so the training set covers all the common visualization conventions.

Q: What do the diagnostic plots show?
A: Plot images: a contact map (which residues are close in 3D, as an N×N binary image), a Ramachandran scatter (backbone torsion angles, revealing secondary-structure composition at a glance), and — for AlphaFold structures — a PAE heatmap (pairwise prediction confidence).

Q: How mobile is each atom in the crystal?
A: B-factor (Debye–Waller factor) reflects atomic displacement in the crystal lattice. It is an experimental observable (units Å²), not a prediction; low values mean the atom is pinned down, high values mean it moves or is heterogeneous across the crystal.

Q: Where is each backbone atom in 3D?
A: The mmCIF table is the protein's shape written out atom by atom. For each backbone N, Cα, C, and carbonyl O, it records an (x, y, z) coordinate triple in Å plus the residue type, chain letter, and residue number.